Protein AF-K1TDY9-F1 (afdb_monomer_lite)

Secondary structure (DSSP, 8-state):
-PPP--------B------------S-HHHHHHHHHHHHHHHHHHHHHHHHHH-HHHHHHHHHHHHHH--SHHHHHHHHHHHHHHH-TTSHHHHHHHHHHHHS-HHHHHHHHHIIIIIIIIIHHHHHTTTTT---BSEEEEETT-TTHHHHHHHHHHTT--EEEEEE-S---HHHHHHHHH-TT-EEEEEEEGGG--HHHHHHHTT-TTEEEEEE-SSSS--HHHHHHHHHHHHH---------S---PPPPP-

Sequence (254 aa):
MPQGQRCIAARIHCNGRAALRLRKKDTMKPDLENSRSFAMTLAHRAVRDVRRDGFRQLRNYVDMCALLAQRPDLKRFFDHAQTVLQRTDSLYYKLINNLVAQVNEDAICTAGINLGFDAIISCASNNRKQNGETRSWLNVGFCSAPELDDAIIQAEAGSSYAWVLYADEDLTPKTVAMLQSHTHSVFFVLFDAQKFNEATMERIAGCSNVITLLCLHESEITTEACRAANAMRSKTDVLWLFWWKWGGQMPPRP

Radius of gyration: 19.31 Å; chains: 1; bounding box: 50×38×62 Å

Structure (mmCIF, N/CA/C/O backbone):
data_AF-K1TDY9-F1
#
_entry.id   AF-K1TDY9-F1
#
loop_
_atom_site.group_PDB
_atom_site.id
_atom_site.type_symbol
_atom_site.label_atom_id
_atom_site.label_alt_id
_atom_site.label_comp_id
_atom_site.label_asym_id
_atom_site.label_entity_id
_atom_site.label_seq_id
_atom_site.pdbx_PDB_ins_code
_atom_site.Cartn_x
_atom_site.Cartn_y
_atom_site.Cartn_z
_atom_site.occupancy
_atom_site.B_iso_or_equiv
_atom_site.auth_seq_id
_atom_site.auth_comp_id
_atom_site.auth_asym_id
_atom_site.auth_atom_id
_atom_site.pdbx_PDB_model_num
ATOM 1 N N . MET A 1 1 ? 28.606 -23.650 -0.568 1.00 31.28 1 MET A N 1
ATOM 2 C CA . MET A 1 1 ? 28.028 -22.639 -1.475 1.00 31.28 1 MET A CA 1
ATOM 3 C C . MET A 1 1 ? 26.844 -23.255 -2.198 1.00 31.28 1 MET A C 1
ATOM 5 O O . MET A 1 1 ? 27.078 -24.149 -3.004 1.00 31.28 1 MET A O 1
ATOM 9 N N . PRO A 1 2 ? 25.597 -22.870 -1.892 1.00 29.55 2 PRO A N 1
ATOM 10 C CA . PRO A 1 2 ? 24.451 -23.258 -2.699 1.00 29.55 2 PRO A CA 1
ATOM 11 C C . PRO A 1 2 ? 24.183 -22.210 -3.785 1.00 29.55 2 PRO A C 1
ATOM 13 O O . PRO A 1 2 ? 24.353 -21.012 -3.580 1.00 29.55 2 PRO A O 1
ATOM 16 N N . GLN A 1 3 ? 23.813 -22.720 -4.952 1.00 27.16 3 GLN A N 1
ATOM 17 C CA . GLN A 1 3 ? 23.584 -22.022 -6.210 1.00 27.16 3 GLN A CA 1
ATOM 18 C C . GLN A 1 3 ? 22.380 -21.067 -6.153 1.00 27.16 3 GLN A C 1
ATOM 20 O O . GLN A 1 3 ? 21.420 -21.306 -5.425 1.00 27.16 3 GLN A O 1
ATOM 25 N N . GLY A 1 4 ? 22.461 -20.006 -6.963 1.00 32.22 4 GLY A N 1
ATOM 26 C CA . GLY A 1 4 ? 21.557 -18.857 -6.999 1.00 32.22 4 GLY A CA 1
ATOM 27 C C . GLY A 1 4 ? 20.065 -19.191 -6.977 1.00 32.22 4 GLY A C 1
ATOM 28 O O . GLY A 1 4 ? 19.535 -19.862 -7.866 1.00 32.22 4 GLY A O 1
ATOM 29 N N . GLN A 1 5 ? 19.386 -18.652 -5.965 1.00 33.47 5 GLN A N 1
ATOM 30 C CA . GLN A 1 5 ? 17.934 -18.592 -5.889 1.00 33.47 5 GLN A CA 1
ATOM 31 C C . GLN A 1 5 ? 17.431 -17.592 -6.932 1.00 33.47 5 GLN A C 1
ATOM 33 O O . GLN A 1 5 ? 17.514 -16.381 -6.765 1.00 33.47 5 GLN A O 1
ATOM 38 N N . ARG A 1 6 ? 16.920 -18.116 -8.047 1.00 31.42 6 ARG A N 1
ATOM 39 C CA . ARG A 1 6 ? 16.180 -17.321 -9.029 1.00 31.42 6 ARG A CA 1
ATOM 40 C C . ARG A 1 6 ? 14.856 -16.863 -8.418 1.00 31.42 6 ARG A C 1
ATOM 42 O O . ARG A 1 6 ? 14.137 -17.680 -7.845 1.00 31.42 6 ARG A O 1
ATOM 49 N N . CYS A 1 7 ? 14.506 -15.592 -8.607 1.00 30.95 7 CYS A N 1
ATOM 50 C CA . CYS A 1 7 ? 13.170 -15.068 -8.327 1.00 30.95 7 CYS A CA 1
ATOM 51 C C . CYS A 1 7 ? 12.123 -15.864 -9.127 1.00 30.95 7 CYS A C 1
ATOM 53 O O . CYS A 1 7 ? 12.056 -15.766 -10.353 1.00 30.95 7 CYS A O 1
ATOM 55 N N . ILE A 1 8 ? 11.311 -16.677 -8.449 1.00 30.92 8 ILE A N 1
ATOM 56 C CA . ILE A 1 8 ? 10.162 -17.346 -9.063 1.00 30.92 8 ILE A CA 1
ATOM 57 C C . ILE A 1 8 ? 8.952 -16.441 -8.843 1.00 30.92 8 ILE A C 1
ATOM 59 O O . ILE A 1 8 ? 8.410 -16.361 -7.743 1.00 30.92 8 ILE A O 1
ATOM 63 N N . ALA A 1 9 ? 8.526 -15.751 -9.899 1.00 29.53 9 ALA A N 1
ATOM 64 C CA . ALA A 1 9 ? 7.310 -14.951 -9.877 1.00 29.53 9 ALA A CA 1
ATOM 65 C C . ALA A 1 9 ? 6.084 -15.866 -9.701 1.00 29.53 9 ALA A C 1
ATOM 67 O O . ALA A 1 9 ? 5.654 -16.538 -10.643 1.00 29.53 9 ALA A O 1
ATOM 68 N N . ALA A 1 10 ? 5.492 -15.883 -8.507 1.00 29.42 10 ALA A N 1
ATOM 69 C CA . ALA A 1 10 ? 4.143 -16.404 -8.329 1.00 29.42 10 ALA A CA 1
ATOM 70 C C . ALA A 1 10 ? 3.161 -15.452 -9.035 1.00 29.42 10 ALA A C 1
ATOM 72 O O . ALA A 1 10 ? 3.112 -14.262 -8.728 1.00 29.42 10 ALA A O 1
ATOM 73 N N . ARG A 1 11 ? 2.407 -15.953 -10.024 1.00 35.25 11 ARG A N 1
ATOM 74 C CA . ARG A 1 11 ? 1.492 -15.130 -10.829 1.00 35.25 11 ARG A CA 1
ATOM 75 C C . ARG A 1 11 ? 0.111 -15.065 -10.187 1.00 35.25 11 ARG A C 1
ATOM 77 O O . ARG A 1 11 ? -0.594 -16.070 -10.145 1.00 35.25 11 ARG A O 1
ATOM 84 N N . ILE A 1 12 ? -0.312 -13.874 -9.771 1.00 44.00 12 ILE A N 1
ATOM 85 C CA . ILE A 1 12 ? -1.721 -13.594 -9.484 1.00 44.00 12 ILE A CA 1
ATOM 86 C C . ILE A 1 12 ? -2.280 -12.837 -10.686 1.00 44.00 12 ILE A C 1
ATOM 88 O O . ILE A 1 12 ? -1.854 -11.734 -11.017 1.00 44.00 12 ILE A O 1
ATOM 92 N N . HIS A 1 13 ? -3.227 -13.456 -11.383 1.00 38.16 13 HIS A N 1
ATOM 93 C CA . HIS A 1 13 ? -3.793 -12.915 -12.613 1.00 38.16 13 HIS A CA 1
ATOM 94 C C . HIS A 1 13 ? -4.952 -11.951 -12.323 1.00 38.16 13 HIS A C 1
ATOM 96 O O . HIS A 1 13 ? -5.855 -12.262 -11.545 1.00 38.16 13 HIS A O 1
ATOM 102 N N . CYS A 1 14 ? -4.980 -10.794 -12.992 1.00 37.53 14 CYS A N 1
ATOM 103 C CA . CYS A 1 14 ? -6.193 -9.979 -13.060 1.00 37.53 14 CYS A CA 1
ATOM 104 C C . CYS A 1 14 ? -7.198 -10.661 -13.998 1.00 37.53 14 CYS A C 1
ATOM 106 O O . CYS A 1 14 ? -7.039 -10.614 -15.218 1.00 37.53 14 CYS A O 1
ATOM 108 N N . ASN A 1 15 ? -8.248 -11.275 -13.451 1.00 35.97 15 ASN A N 1
ATOM 109 C CA . ASN A 1 15 ? -9.319 -11.869 -14.252 1.00 35.97 15 ASN A CA 1
ATOM 110 C C . ASN A 1 15 ? -10.155 -10.779 -14.945 1.00 35.97 15 ASN A C 1
ATOM 112 O O . ASN A 1 15 ? -11.098 -10.245 -14.368 1.00 35.97 15 ASN A O 1
ATOM 116 N N . GLY A 1 16 ? -9.835 -10.467 -16.201 1.00 36.66 16 GLY A N 1
ATOM 117 C CA . GLY A 1 16 ? -10.684 -9.668 -17.083 1.00 36.66 16 GLY A CA 1
ATOM 118 C C . GLY A 1 16 ? -11.374 -10.558 -18.113 1.00 36.66 16 GLY A C 1
ATOM 119 O O . GLY A 1 16 ? -10.740 -10.969 -19.079 1.00 36.66 16 GLY A O 1
ATOM 120 N N . ARG A 1 17 ? -12.674 -10.844 -17.951 1.00 34.91 17 ARG A N 1
ATOM 121 C CA . ARG A 1 17 ? -13.462 -11.459 -19.036 1.00 34.91 17 ARG A CA 1
ATOM 122 C C . ARG A 1 17 ? -13.631 -10.460 -20.181 1.00 34.91 17 ARG A C 1
ATOM 124 O O . ARG A 1 17 ? -13.968 -9.297 -19.961 1.00 34.91 17 ARG A O 1
ATOM 131 N N . ALA A 1 18 ? -13.400 -10.934 -21.401 1.00 41.72 18 ALA A N 1
ATOM 132 C CA . ALA A 1 18 ? -13.554 -10.165 -22.625 1.00 41.72 18 ALA A CA 1
ATOM 133 C C . ALA A 1 18 ? -15.034 -9.892 -22.938 1.00 41.72 18 ALA A C 1
ATOM 135 O O . ALA A 1 18 ? -15.825 -10.830 -23.003 1.00 41.72 18 ALA A O 1
ATOM 136 N N . ALA A 1 19 ? -15.381 -8.629 -23.207 1.00 29.88 19 ALA A N 1
ATOM 137 C CA . ALA A 1 19 ? -16.469 -8.273 -24.118 1.00 29.88 19 ALA A CA 1
ATOM 138 C C . ALA A 1 19 ? -16.342 -6.827 -24.643 1.00 29.88 19 ALA A C 1
ATOM 140 O O . ALA A 1 19 ? -16.326 -5.867 -23.880 1.00 29.88 19 ALA A O 1
ATOM 141 N N . LEU A 1 20 ? -16.286 -6.778 -25.977 1.00 29.55 20 LEU A N 1
ATOM 142 C CA . LEU A 1 20 ? -16.604 -5.760 -26.986 1.00 29.55 20 LEU A CA 1
ATOM 143 C C . LEU A 1 20 ? -15.993 -4.339 -27.015 1.00 29.55 20 LEU A C 1
ATOM 145 O O . LEU A 1 20 ? -15.848 -3.616 -26.040 1.00 29.55 20 LEU A O 1
ATOM 149 N N . ARG A 1 21 ? -15.678 -3.986 -28.270 1.00 42.62 21 ARG A N 1
ATOM 150 C CA . ARG A 1 21 ? -14.970 -2.833 -28.834 1.00 42.62 21 ARG A CA 1
ATOM 151 C C . ARG A 1 21 ? -15.655 -1.487 -28.571 1.00 42.62 21 ARG A C 1
ATOM 153 O O . ARG A 1 21 ? -16.855 -1.383 -28.778 1.00 42.62 21 ARG A O 1
ATOM 160 N N . LEU A 1 22 ? -14.848 -0.436 -28.386 1.00 33.66 22 LEU A N 1
ATOM 161 C CA . LEU A 1 22 ? -14.862 0.766 -29.237 1.00 33.66 22 LEU A CA 1
ATOM 162 C C . LEU A 1 22 ? -13.557 1.571 -29.081 1.00 33.66 22 LEU A C 1
ATOM 164 O O . LEU A 1 22 ? -12.950 1.629 -28.017 1.00 33.66 22 LEU A O 1
ATOM 168 N N . ARG A 1 23 ? -13.103 2.118 -30.214 1.00 40.38 23 ARG A N 1
ATOM 169 C CA . ARG A 1 23 ? -11.834 2.825 -30.448 1.00 40.38 23 ARG A CA 1
ATOM 170 C C . ARG A 1 23 ? -11.782 4.195 -29.752 1.00 40.38 23 ARG A C 1
ATOM 172 O O . ARG A 1 23 ? -12.676 5.003 -29.971 1.00 40.38 23 ARG A O 1
ATOM 179 N N . LYS A 1 24 ? -10.623 4.543 -29.184 1.00 37.44 24 LYS A N 1
ATOM 180 C CA . LYS A 1 24 ? -9.828 5.698 -29.649 1.00 37.44 24 LYS A CA 1
ATOM 181 C C . LYS A 1 24 ? -8.354 5.461 -29.312 1.00 37.44 24 LYS A C 1
ATOM 183 O O . LYS A 1 24 ? -7.991 5.212 -28.168 1.00 37.44 24 LYS A O 1
ATOM 188 N N . LYS A 1 25 ? -7.553 5.409 -30.371 1.00 43.41 25 LYS A N 1
ATOM 189 C CA . LYS A 1 25 ? -6.121 5.117 -30.388 1.00 43.41 25 LYS A CA 1
ATOM 190 C C . LYS A 1 25 ? -5.389 6.462 -30.237 1.00 43.41 25 LYS A C 1
ATOM 192 O O . LYS A 1 25 ? -5.796 7.428 -30.873 1.00 43.41 25 LYS A O 1
ATOM 197 N N . ASP A 1 26 ? -4.368 6.486 -29.383 1.00 36.22 26 ASP A N 1
ATOM 198 C CA . ASP A 1 26 ? -3.260 7.460 -29.352 1.00 36.22 26 ASP A CA 1
ATOM 199 C C . ASP A 1 26 ? -3.371 8.796 -28.566 1.00 36.22 26 ASP A C 1
ATOM 201 O O . ASP A 1 26 ? -2.470 9.618 -28.675 1.00 36.22 26 ASP A O 1
ATOM 205 N N . THR A 1 27 ? -4.339 8.993 -27.652 1.00 34.25 27 THR A N 1
ATOM 206 C CA . THR A 1 27 ? -4.378 10.188 -26.750 1.00 34.25 27 THR A CA 1
ATOM 207 C C . THR A 1 27 ? -4.364 9.899 -25.236 1.00 34.25 27 THR A C 1
ATOM 209 O O . THR A 1 27 ? -4.538 10.800 -24.428 1.00 34.25 27 THR A O 1
ATOM 212 N N . MET A 1 28 ? -4.157 8.650 -24.812 1.00 42.16 28 MET A N 1
ATOM 213 C CA . MET A 1 28 ? -4.588 8.181 -23.479 1.00 42.16 28 MET A CA 1
ATOM 214 C C . MET A 1 28 ? -3.541 8.273 -22.344 1.00 42.16 28 MET A C 1
ATOM 216 O O . MET A 1 28 ? -3.895 8.075 -21.186 1.00 42.16 28 MET A O 1
ATOM 220 N N . LYS A 1 29 ? -2.258 8.547 -22.639 1.00 44.47 29 LYS A N 1
ATOM 221 C CA . LYS A 1 29 ? -1.220 8.757 -21.601 1.00 44.47 29 LYS A CA 1
ATOM 222 C C . LYS A 1 29 ? -1.504 9.977 -20.703 1.00 44.47 29 LYS A C 1
ATOM 224 O O . LYS A 1 29 ? -1.545 9.779 -19.491 1.00 44.47 29 LYS A O 1
ATOM 229 N N . PRO A 1 30 ? -1.780 11.181 -21.251 1.00 50.50 30 PRO A N 1
ATOM 230 C CA . PRO A 1 30 ? -2.103 12.339 -20.418 1.00 50.50 30 PRO A CA 1
ATOM 231 C C . PRO A 1 30 ? -3.380 12.134 -19.588 1.00 50.50 30 PRO A C 1
ATOM 233 O O . PRO A 1 30 ? -3.415 12.536 -18.434 1.00 50.50 30 PRO A O 1
ATOM 236 N N . ASP A 1 31 ? -4.397 11.430 -20.103 1.00 69.12 31 ASP A N 1
ATOM 237 C CA . ASP A 1 31 ? -5.615 11.123 -19.330 1.00 69.12 31 ASP A CA 1
ATOM 238 C C . ASP A 1 31 ? -5.343 10.238 -18.105 1.00 69.12 31 ASP A C 1
ATOM 240 O O . ASP A 1 31 ? -5.963 10.430 -17.058 1.00 69.12 31 ASP A O 1
ATOM 244 N N . LEU A 1 32 ? -4.423 9.273 -18.212 1.00 71.56 32 LEU A N 1
ATOM 245 C CA . LEU A 1 32 ? -4.115 8.355 -17.116 1.00 71.56 32 LEU A CA 1
ATOM 246 C C . LEU A 1 32 ? -3.269 9.034 -16.030 1.00 71.56 32 LEU A C 1
ATOM 248 O O . LEU A 1 32 ? -3.560 8.866 -14.849 1.00 71.56 32 LEU A O 1
ATOM 252 N N . GLU A 1 33 ? -2.281 9.844 -16.415 1.00 76.75 33 GLU A N 1
ATOM 253 C CA . GLU A 1 33 ? -1.477 10.644 -15.478 1.00 76.75 33 GLU A CA 1
ATOM 254 C C . GLU A 1 33 ? -2.316 11.726 -14.780 1.00 76.75 33 GLU A C 1
ATOM 256 O O . GLU A 1 33 ? -2.214 11.909 -13.562 1.00 76.75 33 GLU A O 1
ATOM 261 N N . ASN A 1 34 ? -3.224 12.377 -15.515 1.00 84.00 34 ASN A N 1
ATOM 262 C CA . ASN A 1 34 ? -4.194 13.312 -14.943 1.00 84.00 34 ASN A CA 1
ATOM 263 C C . ASN A 1 34 ? -5.147 12.599 -13.973 1.00 84.00 34 ASN A C 1
ATOM 265 O O . ASN A 1 34 ? -5.391 13.088 -12.869 1.00 84.00 34 ASN A O 1
ATOM 269 N N . SER A 1 35 ? -5.640 11.413 -14.345 1.00 86.38 35 SER A N 1
ATOM 270 C CA . SER A 1 35 ? -6.499 10.593 -13.481 1.00 86.38 35 SER A CA 1
ATOM 271 C C . SER A 1 35 ? -5.770 10.137 -12.216 1.00 86.38 35 SER A C 1
ATOM 273 O O . SER A 1 35 ? -6.361 10.152 -11.138 1.00 86.38 35 SER A O 1
ATOM 275 N N . ARG A 1 36 ? -4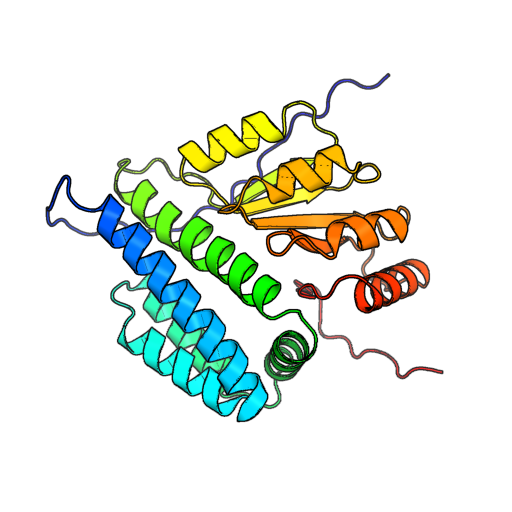.483 9.781 -12.319 1.00 90.06 36 ARG A N 1
ATOM 276 C CA . ARG A 1 36 ? -3.644 9.419 -11.170 1.00 90.06 36 ARG A CA 1
ATOM 277 C C . ARG A 1 36 ? -3.453 10.604 -10.231 1.00 90.06 36 ARG A C 1
ATOM 279 O O . ARG A 1 36 ? -3.627 10.464 -9.026 1.00 90.06 36 ARG A O 1
ATOM 286 N N . SER A 1 37 ? -3.142 11.776 -10.781 1.00 91.38 37 SER A N 1
ATOM 287 C CA . SER A 1 37 ? -2.951 13.011 -10.009 1.00 91.38 37 SER A CA 1
ATOM 288 C C . SER A 1 37 ? -4.237 13.436 -9.293 1.00 91.38 37 SER A C 1
ATOM 290 O O . SER A 1 37 ? -4.213 13.811 -8.116 1.00 91.38 37 SER A O 1
ATOM 292 N N . PHE A 1 38 ? -5.382 13.303 -9.970 1.00 90.69 38 PHE A N 1
ATOM 293 C CA . PHE A 1 38 ? -6.694 13.498 -9.361 1.00 90.69 38 PHE A CA 1
ATOM 294 C C . PHE A 1 38 ? -6.952 12.486 -8.238 1.00 90.69 38 PHE A C 1
ATOM 296 O O . PHE A 1 38 ? -7.342 12.884 -7.141 1.00 90.69 38 PHE A O 1
ATOM 303 N N . ALA A 1 39 ? -6.683 11.198 -8.474 1.00 91.38 39 ALA A N 1
ATOM 304 C CA . ALA A 1 39 ? -6.847 10.152 -7.468 1.00 91.38 39 ALA A CA 1
ATOM 305 C C . ALA A 1 39 ? -5.964 10.397 -6.234 1.00 91.38 39 ALA A C 1
ATOM 307 O O . ALA A 1 39 ? -6.448 10.259 -5.115 1.00 91.38 39 ALA A O 1
ATOM 308 N N . MET A 1 40 ? -4.714 10.833 -6.422 1.00 95.06 40 MET A N 1
ATOM 309 C CA . MET A 1 40 ? -3.809 11.202 -5.329 1.00 95.06 40 MET A CA 1
ATOM 310 C C . MET A 1 40 ? -4.361 12.376 -4.513 1.00 95.06 40 MET A C 1
ATOM 312 O O . MET A 1 40 ? -4.455 12.302 -3.290 1.00 95.06 40 MET A O 1
ATOM 316 N N . THR A 1 41 ? -4.815 13.436 -5.186 1.00 94.69 41 THR A N 1
ATOM 317 C CA . THR A 1 41 ? -5.433 14.597 -4.522 1.00 94.69 41 THR A CA 1
ATOM 318 C C . THR A 1 41 ? -6.671 14.188 -3.720 1.00 94.69 41 THR A C 1
ATOM 320 O O . THR A 1 41 ? -6.860 14.620 -2.579 1.00 94.69 41 THR A O 1
ATOM 323 N N . LEU A 1 42 ? -7.508 13.326 -4.302 1.00 94.06 42 LEU A N 1
ATOM 324 C CA . LEU A 1 42 ? -8.701 12.800 -3.650 1.00 94.06 42 LEU A CA 1
ATOM 325 C C . LEU A 1 42 ? -8.347 11.916 -2.447 1.00 94.06 42 LEU A C 1
ATOM 327 O O . LEU A 1 42 ? -9.016 12.020 -1.422 1.00 94.06 42 LEU A O 1
ATOM 331 N N . ALA A 1 43 ? -7.294 11.099 -2.538 1.00 94.31 43 ALA A N 1
ATOM 332 C CA . ALA A 1 43 ? -6.826 10.244 -1.449 1.00 94.31 43 ALA A CA 1
ATOM 333 C C . ALA A 1 43 ? -6.388 11.067 -0.230 1.00 94.31 43 ALA A C 1
ATOM 335 O O . ALA A 1 43 ? -6.888 10.824 0.869 1.00 94.31 43 ALA A O 1
ATOM 336 N N . HIS A 1 44 ? -5.559 12.099 -0.427 1.00 96.00 44 HIS A N 1
ATOM 337 C CA . HIS A 1 44 ? -5.159 13.009 0.655 1.00 96.00 44 HIS A CA 1
ATOM 338 C C . HIS A 1 44 ? -6.368 13.663 1.319 1.00 96.00 44 HIS A C 1
ATOM 340 O O . HIS A 1 44 ? -6.499 13.671 2.546 1.00 96.00 44 HIS A O 1
ATOM 346 N N . ARG A 1 45 ? -7.297 14.176 0.506 1.00 95.81 45 ARG A N 1
ATOM 347 C CA . ARG A 1 45 ? -8.521 14.787 1.022 1.00 95.81 45 ARG A CA 1
ATOM 348 C C . ARG A 1 45 ? -9.352 13.785 1.826 1.00 95.81 45 ARG A C 1
ATOM 350 O O . ARG A 1 45 ? -9.790 14.114 2.926 1.00 95.81 45 ARG A O 1
ATOM 357 N N . ALA A 1 46 ? -9.518 12.569 1.313 1.00 94.31 46 ALA A N 1
ATOM 358 C CA . ALA A 1 46 ? -10.275 11.519 1.976 1.00 94.31 46 ALA A CA 1
ATOM 359 C C . ALA A 1 46 ? -9.663 11.132 3.324 1.00 94.31 46 ALA A C 1
ATOM 361 O O . ALA A 1 46 ? -10.385 11.071 4.317 1.00 94.31 46 ALA A O 1
ATOM 362 N N . VAL A 1 47 ? -8.342 10.940 3.398 1.00 94.06 47 VAL A N 1
ATOM 363 C CA . VAL A 1 47 ? -7.654 10.624 4.660 1.00 94.06 47 VAL A CA 1
ATOM 364 C C . VAL A 1 47 ? -7.856 11.743 5.687 1.00 94.06 47 VAL A C 1
ATOM 366 O O . VAL A 1 47 ? -8.217 11.461 6.832 1.00 94.06 47 VAL A O 1
ATOM 369 N N . ARG A 1 48 ? -7.708 13.012 5.286 1.00 94.81 48 ARG A N 1
ATOM 370 C CA . ARG A 1 48 ? -7.909 14.170 6.178 1.00 94.81 48 ARG A CA 1
ATOM 371 C C . ARG A 1 48 ? -9.344 14.295 6.676 1.00 94.81 48 ARG A C 1
ATOM 373 O O . ARG A 1 48 ? -9.558 14.494 7.870 1.00 94.81 48 ARG A O 1
ATOM 380 N N . ASP A 1 49 ? -10.323 14.148 5.790 1.00 95.12 49 ASP A N 1
ATOM 381 C CA . ASP A 1 49 ? -11.738 14.225 6.158 1.00 95.12 49 ASP A CA 1
ATOM 382 C C . ASP A 1 49 ? -12.138 13.063 7.082 1.00 95.12 49 ASP A C 1
ATOM 384 O O . ASP A 1 49 ? -12.873 13.274 8.044 1.00 95.12 49 ASP A O 1
ATOM 388 N N . VAL A 1 50 ? -11.610 11.852 6.863 1.00 93.00 50 VAL A N 1
ATOM 389 C CA . VAL A 1 50 ? -11.846 10.707 7.763 1.00 93.00 50 VAL A CA 1
ATOM 390 C C . VAL A 1 50 ? -11.212 10.930 9.135 1.00 93.00 50 VAL A C 1
ATOM 392 O O . VAL A 1 50 ? -11.826 10.582 10.142 1.00 93.00 50 VAL A O 1
ATOM 395 N N . ARG A 1 51 ? -10.023 11.538 9.210 1.00 92.62 51 ARG A N 1
ATOM 396 C CA . ARG A 1 51 ? -9.401 11.909 10.494 1.00 92.62 51 ARG A CA 1
ATOM 397 C C . ARG A 1 51 ? -10.196 12.969 11.249 1.00 92.62 51 ARG A C 1
ATOM 399 O O . ARG A 1 51 ? -10.290 12.886 12.469 1.00 92.62 51 ARG A O 1
ATOM 406 N N . ARG A 1 52 ? -10.745 13.958 10.537 1.00 92.75 52 ARG A N 1
ATOM 407 C CA . ARG A 1 52 ? -11.475 15.084 11.138 1.00 92.75 52 ARG A CA 1
ATOM 408 C C . ARG A 1 52 ? -12.898 14.710 11.550 1.00 92.75 52 ARG A C 1
ATOM 410 O O . ARG A 1 52 ? -13.296 14.975 12.678 1.00 92.75 52 ARG A O 1
ATOM 417 N N . ASP A 1 53 ? -13.650 14.094 10.642 1.00 90.75 53 ASP A N 1
ATOM 418 C CA . ASP A 1 53 ? -15.100 13.895 10.783 1.00 90.75 53 ASP A CA 1
ATOM 419 C C . ASP A 1 53 ? -15.480 12.409 10.944 1.00 90.75 53 ASP A C 1
ATOM 421 O O . ASP A 1 53 ? -16.660 12.041 10.983 1.00 90.75 53 ASP A O 1
ATOM 425 N N . GLY A 1 54 ? -14.478 11.534 11.032 1.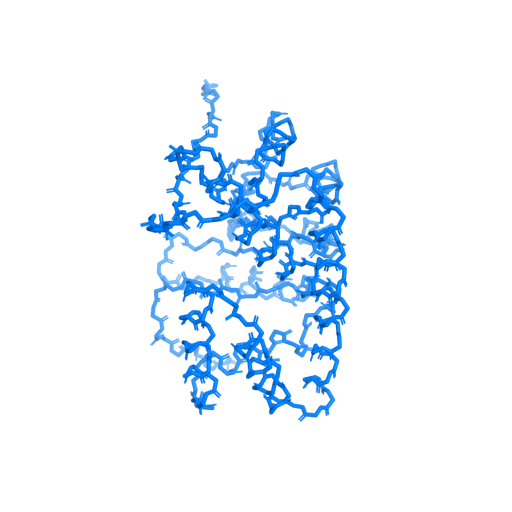00 86.50 54 GLY A N 1
ATOM 426 C CA . GLY A 1 54 ? -14.638 10.116 11.304 1.00 86.50 54 GLY A CA 1
ATOM 427 C C . GLY A 1 54 ? -15.056 9.275 10.099 1.00 86.50 54 GLY A C 1
ATOM 428 O O . GLY A 1 54 ? -15.176 9.709 8.951 1.00 86.50 54 GLY A O 1
ATOM 429 N N . PHE A 1 55 ? -15.330 8.006 10.389 1.00 86.00 55 PHE A N 1
ATOM 430 C CA . PHE A 1 55 ? -15.549 6.954 9.393 1.00 86.00 55 PHE A CA 1
ATOM 431 C C . PHE A 1 55 ? -16.771 7.156 8.486 1.00 86.00 55 PHE A C 1
ATOM 433 O O . PHE A 1 55 ? -16.902 6.497 7.454 1.00 86.00 55 PHE A O 1
ATOM 440 N N . ARG A 1 56 ? -17.679 8.075 8.841 1.00 88.88 56 ARG A N 1
ATOM 441 C CA . ARG A 1 56 ? -18.770 8.482 7.950 1.00 88.88 56 ARG A CA 1
ATOM 442 C C . ARG A 1 56 ? -18.223 9.035 6.636 1.00 88.88 56 ARG A C 1
ATOM 444 O O . ARG A 1 56 ? -18.770 8.702 5.589 1.00 88.88 56 ARG A O 1
ATOM 451 N N . GLN A 1 57 ? -17.137 9.809 6.678 1.00 92.62 57 GLN A N 1
ATOM 452 C CA . GLN A 1 57 ? -16.538 10.344 5.458 1.00 92.62 57 GLN A CA 1
ATOM 453 C C . GLN A 1 57 ? -15.991 9.240 4.566 1.00 92.62 57 GLN A C 1
ATOM 455 O O . GLN A 1 57 ? -16.167 9.307 3.356 1.00 92.62 57 GLN A O 1
ATOM 460 N N . LEU A 1 58 ? -15.425 8.174 5.139 1.00 90.62 58 LEU A N 1
ATOM 461 C CA . LEU A 1 58 ? -14.931 7.053 4.344 1.00 90.62 58 LEU A CA 1
ATOM 462 C C . LEU A 1 58 ? -16.057 6.426 3.516 1.00 90.62 58 LEU A C 1
ATOM 464 O O . LEU A 1 58 ? -15.857 6.137 2.340 1.00 90.62 58 LEU A O 1
ATOM 468 N N . ARG A 1 59 ? -17.252 6.272 4.102 1.00 91.31 59 ARG A N 1
ATOM 469 C CA . ARG A 1 59 ? -18.431 5.801 3.361 1.00 91.31 59 ARG A CA 1
ATOM 470 C C . ARG A 1 59 ? -18.815 6.767 2.247 1.00 91.31 59 ARG A C 1
ATOM 472 O O . ARG A 1 59 ? -18.964 6.319 1.121 1.00 91.31 59 ARG A O 1
ATOM 479 N N . ASN A 1 60 ? -18.866 8.071 2.529 1.00 93.38 60 ASN A N 1
ATOM 480 C CA . ASN A 1 60 ? -19.174 9.087 1.515 1.00 93.38 60 ASN A CA 1
ATOM 481 C C . ASN A 1 60 ? -18.205 9.017 0.318 1.00 93.38 60 ASN A C 1
ATOM 483 O O . ASN A 1 60 ? -18.632 9.111 -0.831 1.00 93.38 60 ASN A O 1
ATOM 487 N N . TYR A 1 61 ? -16.906 8.828 0.575 1.00 93.31 61 TYR A N 1
ATOM 488 C CA . TYR A 1 61 ? -15.903 8.667 -0.480 1.00 93.31 61 TYR A CA 1
ATOM 489 C C . TYR A 1 61 ? -16.072 7.358 -1.249 1.00 93.31 61 TYR A C 1
ATOM 491 O O . TYR A 1 61 ? -15.977 7.357 -2.474 1.00 93.31 61 TYR A O 1
ATOM 499 N N . VAL A 1 62 ? -16.361 6.251 -0.564 1.00 91.94 62 VAL A N 1
ATOM 500 C CA . VAL A 1 62 ? -16.645 4.970 -1.225 1.00 91.94 62 VAL A CA 1
ATOM 501 C C . VAL A 1 62 ? -17.900 5.055 -2.096 1.00 91.94 62 VAL A C 1
ATOM 503 O O . VAL A 1 62 ? -17.863 4.594 -3.234 1.00 91.94 62 VAL A O 1
ATOM 506 N N . ASP A 1 63 ? -18.963 5.704 -1.622 1.00 92.12 63 ASP A N 1
ATOM 507 C CA . ASP A 1 63 ? -20.197 5.927 -2.382 1.00 92.12 63 ASP A CA 1
ATOM 508 C C . ASP A 1 63 ? -19.943 6.797 -3.620 1.00 92.12 63 ASP A C 1
ATOM 510 O O . ASP A 1 63 ? -20.384 6.468 -4.723 1.00 92.12 63 ASP A O 1
ATOM 514 N N . MET A 1 64 ? -19.165 7.873 -3.473 1.00 92.19 64 MET A N 1
ATOM 515 C CA . MET A 1 64 ? -18.739 8.709 -4.597 1.00 92.19 64 MET A CA 1
ATOM 516 C C . MET A 1 64 ? -17.945 7.897 -5.629 1.00 92.19 64 MET A C 1
ATOM 518 O O . MET A 1 64 ? -18.240 7.952 -6.824 1.00 92.19 64 MET A O 1
ATOM 522 N N . CYS A 1 65 ? -16.958 7.115 -5.189 1.00 89.06 65 CYS A N 1
ATOM 523 C CA . CYS A 1 65 ? -16.157 6.279 -6.080 1.00 89.06 65 CYS A CA 1
ATOM 524 C C . CYS A 1 65 ? -17.000 5.200 -6.777 1.00 89.06 65 CYS A C 1
ATOM 526 O O . CYS A 1 65 ? -16.769 4.922 -7.954 1.00 89.06 65 CYS A O 1
ATOM 528 N N . ALA A 1 66 ? -18.008 4.640 -6.099 1.00 88.88 66 ALA A N 1
ATOM 529 C CA . ALA A 1 66 ? -18.959 3.700 -6.688 1.00 88.88 66 ALA A CA 1
ATOM 530 C C . ALA A 1 66 ? -19.766 4.339 -7.831 1.00 88.88 66 ALA A C 1
ATOM 532 O O . ALA A 1 66 ? -19.949 3.714 -8.877 1.00 88.88 66 ALA A O 1
ATOM 533 N N . LEU A 1 67 ? -20.199 5.597 -7.668 1.00 88.06 67 LEU A N 1
ATOM 534 C CA . LEU A 1 67 ? -20.896 6.360 -8.714 1.00 88.06 67 LEU A CA 1
ATOM 535 C C . LEU A 1 67 ? -19.995 6.660 -9.920 1.00 88.06 67 LEU A C 1
ATOM 537 O O . LEU A 1 67 ? -20.464 6.660 -11.058 1.00 88.06 67 LEU A O 1
ATOM 541 N N . LEU A 1 68 ? -18.703 6.899 -9.683 1.00 85.06 68 LEU A N 1
ATOM 542 C CA . LEU A 1 68 ? -17.718 7.171 -10.735 1.00 85.06 68 LEU A CA 1
ATOM 543 C C . LEU A 1 68 ? -17.207 5.897 -11.433 1.00 85.06 68 LEU A C 1
ATOM 545 O O . LEU A 1 68 ? -16.639 5.975 -12.526 1.00 85.06 68 LEU A O 1
ATOM 549 N N . ALA A 1 69 ? -17.391 4.719 -10.834 1.00 83.69 69 ALA A N 1
ATOM 550 C CA . ALA A 1 69 ? -16.876 3.459 -11.353 1.00 83.69 69 ALA A CA 1
ATOM 551 C C . ALA A 1 69 ? -17.612 3.008 -12.629 1.00 83.69 69 ALA A C 1
ATOM 553 O O . ALA A 1 69 ? -18.686 2.413 -12.590 1.00 83.69 69 ALA A O 1
ATOM 554 N N . GLN A 1 70 ? -16.974 3.207 -13.784 1.00 80.06 70 GLN A N 1
ATOM 555 C CA . GLN A 1 70 ? -17.527 2.808 -15.088 1.00 80.06 70 GLN A CA 1
ATOM 556 C C . GLN A 1 70 ? -17.320 1.319 -15.426 1.00 80.06 70 GLN A C 1
ATOM 558 O O . GLN A 1 70 ? -17.980 0.770 -16.306 1.00 80.06 70 GLN A O 1
ATOM 563 N N . ARG A 1 71 ? -16.371 0.639 -14.765 1.00 77.44 71 ARG A N 1
ATOM 564 C CA . ARG A 1 71 ? -16.015 -0.759 -15.071 1.00 77.44 71 ARG A CA 1
ATOM 565 C C . ARG A 1 71 ? -16.765 -1.741 -14.162 1.00 77.44 71 ARG A C 1
ATOM 567 O O . ARG A 1 71 ? -16.734 -1.539 -12.951 1.00 77.44 71 ARG A O 1
ATOM 574 N N . PRO A 1 72 ? -17.307 -2.861 -14.687 1.00 78.75 72 PRO A N 1
ATOM 575 C CA . PRO A 1 72 ? -18.009 -3.862 -13.874 1.00 78.75 72 PRO A CA 1
ATOM 576 C C . PRO A 1 72 ? -17.182 -4.416 -12.708 1.00 78.75 72 PRO A C 1
ATOM 578 O O . PRO A 1 72 ? -17.710 -4.589 -11.615 1.00 78.75 72 PRO A O 1
ATOM 581 N N . ASP A 1 73 ? -15.885 -4.656 -12.921 1.00 75.62 73 ASP A N 1
ATOM 582 C CA . ASP A 1 73 ? -14.990 -5.178 -11.879 1.00 75.62 73 ASP A CA 1
ATOM 583 C C . ASP A 1 73 ? -14.809 -4.170 -10.732 1.00 75.62 73 ASP A C 1
ATOM 585 O O . ASP A 1 73 ? -14.862 -4.541 -9.563 1.00 75.62 73 ASP A O 1
ATOM 589 N N . LEU A 1 74 ? -14.657 -2.881 -11.069 1.00 77.75 74 LEU A N 1
ATOM 590 C CA . LEU A 1 74 ? -14.548 -1.803 -10.082 1.00 77.75 74 LEU A CA 1
ATOM 591 C C . LEU A 1 74 ? -15.873 -1.586 -9.354 1.00 77.75 74 LEU A C 1
ATOM 593 O O . LEU A 1 74 ? -15.877 -1.395 -8.144 1.00 77.75 74 LEU A O 1
ATOM 597 N N . LYS A 1 75 ? -16.999 -1.677 -10.068 1.00 85.62 75 LYS A N 1
ATOM 598 C CA . LYS A 1 75 ? -18.328 -1.580 -9.462 1.00 85.62 75 LYS A CA 1
ATOM 599 C C . LYS A 1 75 ? -18.540 -2.677 -8.416 1.00 85.62 75 LYS A C 1
ATOM 601 O O . LYS A 1 75 ? -18.853 -2.364 -7.279 1.00 85.62 75 LYS A O 1
ATOM 606 N N . ARG A 1 76 ? -18.219 -3.935 -8.750 1.00 86.06 76 ARG A N 1
ATOM 607 C CA . ARG A 1 76 ? -18.264 -5.061 -7.796 1.00 86.06 76 ARG A CA 1
ATOM 608 C C . ARG A 1 76 ? -17.365 -4.851 -6.580 1.00 86.06 76 ARG A C 1
ATOM 610 O O . ARG A 1 76 ? -17.750 -5.217 -5.473 1.00 86.06 76 ARG A O 1
ATOM 617 N N . PHE A 1 77 ? -16.169 -4.296 -6.782 1.00 86.56 77 PHE A N 1
ATOM 618 C CA . PHE A 1 77 ? -15.280 -3.952 -5.675 1.00 86.56 77 PHE A CA 1
ATOM 619 C C . PHE A 1 77 ? -15.934 -2.929 -4.736 1.00 86.56 77 PHE A C 1
ATOM 621 O O . PHE A 1 77 ? -15.966 -3.157 -3.528 1.00 86.56 77 PHE A O 1
ATOM 628 N N . PHE A 1 78 ? -16.497 -1.843 -5.275 1.00 88.81 78 PHE A N 1
ATOM 629 C CA . PHE A 1 78 ? -17.147 -0.819 -4.458 1.00 88.81 78 PHE A CA 1
ATOM 630 C C . PHE A 1 78 ? -18.443 -1.308 -3.802 1.00 88.81 78 PHE A C 1
ATOM 632 O O . PHE A 1 78 ? -18.642 -1.009 -2.629 1.00 88.81 78 PHE A O 1
ATOM 639 N N . ASP A 1 79 ? -19.248 -2.136 -4.471 1.00 88.88 79 ASP A N 1
ATOM 640 C CA . ASP A 1 79 ? -20.429 -2.778 -3.870 1.00 88.88 79 ASP A CA 1
ATOM 641 C C . ASP A 1 79 ? -20.027 -3.605 -2.627 1.00 88.88 79 ASP A C 1
ATOM 643 O O . ASP A 1 79 ? -20.666 -3.563 -1.568 1.00 88.88 79 ASP A O 1
ATOM 647 N N . HIS A 1 80 ? -18.911 -4.339 -2.727 1.00 87.62 80 HIS A N 1
ATOM 648 C CA . HIS A 1 80 ? -18.369 -5.096 -1.602 1.00 87.62 80 HIS A CA 1
ATOM 649 C C . HIS A 1 80 ? -17.826 -4.177 -0.501 1.00 87.62 80 HIS A C 1
ATOM 651 O O . HIS A 1 80 ? -18.118 -4.392 0.676 1.00 87.62 80 HIS A O 1
ATOM 657 N N . ALA A 1 81 ? -17.085 -3.127 -0.867 1.00 88.38 81 ALA A N 1
ATOM 658 C CA . ALA A 1 81 ? -16.570 -2.146 0.083 1.00 88.38 81 ALA A CA 1
ATOM 659 C C . ALA A 1 81 ? -17.707 -1.468 0.866 1.00 88.38 81 ALA A C 1
ATOM 661 O O . ALA A 1 81 ? -17.645 -1.401 2.092 1.00 88.38 81 ALA A O 1
ATOM 662 N N . GLN A 1 82 ? -18.783 -1.048 0.195 1.00 89.88 82 GLN A N 1
ATOM 663 C CA . GLN A 1 82 ? -19.980 -0.495 0.836 1.00 89.88 82 GLN A CA 1
ATOM 664 C C . GLN A 1 82 ? -20.576 -1.478 1.848 1.00 89.88 82 GLN A C 1
ATOM 666 O O . GLN A 1 82 ? -20.830 -1.106 2.994 1.00 89.88 82 GLN A O 1
ATOM 671 N N . THR A 1 83 ? -20.722 -2.748 1.458 1.00 88.44 83 THR A N 1
ATOM 672 C CA . THR A 1 83 ? -21.249 -3.807 2.334 1.00 88.44 83 THR A CA 1
ATOM 673 C C . THR A 1 83 ? -20.387 -3.991 3.589 1.00 88.44 83 THR A C 1
ATOM 675 O O . THR A 1 83 ? -20.910 -4.082 4.700 1.00 88.44 83 THR A O 1
ATOM 678 N N . VAL A 1 84 ? -19.059 -4.006 3.443 1.00 85.56 84 VAL A N 1
ATOM 679 C CA . VAL A 1 84 ? -18.128 -4.136 4.577 1.00 85.56 84 VAL A CA 1
ATOM 680 C C . VAL A 1 84 ? -18.210 -2.918 5.503 1.00 85.56 84 VAL A C 1
ATOM 682 O O . VAL A 1 84 ? -18.246 -3.076 6.723 1.00 85.56 84 VAL A O 1
ATOM 685 N N . LEU A 1 85 ? -18.295 -1.705 4.950 1.00 85.75 85 LEU A N 1
ATOM 686 C CA . LEU A 1 85 ? -18.301 -0.461 5.730 1.00 85.75 85 LEU A CA 1
ATOM 687 C C . LEU A 1 85 ? -19.631 -0.181 6.452 1.00 85.75 85 LEU A C 1
ATOM 689 O O . LEU A 1 85 ? -19.660 0.643 7.377 1.00 85.75 85 LEU A O 1
ATOM 693 N N . GLN A 1 86 ? -20.723 -0.851 6.072 1.00 84.12 86 GLN A N 1
ATOM 694 C CA . GLN A 1 86 ? -21.990 -0.821 6.815 1.00 84.12 86 GLN A CA 1
ATOM 695 C C . GLN A 1 86 ? -21.876 -1.520 8.179 1.00 84.12 86 GLN A C 1
ATOM 697 O O . GLN A 1 86 ? -22.530 -1.108 9.135 1.00 84.12 86 GLN A O 1
ATOM 702 N N . ARG A 1 87 ? -21.010 -2.534 8.299 1.00 83.12 87 ARG A N 1
ATOM 703 C CA . ARG A 1 87 ? -20.783 -3.286 9.542 1.00 83.12 87 ARG A CA 1
ATOM 704 C C . ARG A 1 87 ? -19.763 -2.588 10.441 1.00 83.12 87 ARG A C 1
ATOM 706 O O . ARG A 1 87 ? -18.560 -2.850 10.372 1.00 83.12 87 ARG A O 1
ATOM 713 N N . THR A 1 88 ? -20.244 -1.690 11.299 1.00 78.81 88 THR A N 1
ATOM 714 C CA . THR A 1 88 ? -19.411 -0.946 12.269 1.00 78.81 88 THR A CA 1
ATOM 715 C C . THR A 1 88 ? -18.807 -1.818 13.367 1.00 78.81 88 THR A C 1
ATOM 717 O O . THR A 1 88 ? -17.835 -1.424 14.003 1.00 78.81 88 THR A O 1
ATOM 720 N N . ASP A 1 89 ? -19.375 -2.997 13.591 1.00 78.62 89 ASP A N 1
ATOM 721 C CA . ASP A 1 89 ? -18.898 -4.022 14.519 1.00 78.62 89 ASP A CA 1
ATOM 722 C C . ASP A 1 89 ? -17.812 -4.934 13.914 1.00 78.62 89 ASP A C 1
ATOM 724 O O . ASP A 1 89 ? -17.244 -5.774 14.613 1.00 78.62 89 ASP A O 1
ATOM 728 N N . SER A 1 90 ? -17.481 -4.765 12.629 1.00 76.56 90 SER A N 1
ATOM 729 C CA . SER A 1 90 ? -16.488 -5.595 11.951 1.00 76.56 90 SER A CA 1
ATOM 730 C C . SER A 1 90 ? -15.048 -5.283 12.374 1.00 76.56 90 SER A C 1
ATOM 732 O O . SER A 1 90 ? -14.676 -4.152 12.697 1.00 76.56 90 SER A O 1
ATOM 734 N N . LEU A 1 91 ? -14.182 -6.297 12.282 1.00 75.75 91 LEU A N 1
ATOM 735 C CA . LEU A 1 91 ? -12.735 -6.126 12.461 1.00 75.75 91 LEU A CA 1
ATOM 736 C C . LEU A 1 91 ? -12.143 -5.148 11.435 1.00 75.75 91 LEU A C 1
ATOM 738 O O . LEU A 1 91 ? -11.232 -4.394 11.771 1.00 75.75 91 LEU A O 1
ATOM 742 N N . TYR A 1 92 ? -12.704 -5.099 10.221 1.00 74.88 92 TYR A N 1
ATOM 743 C CA . TYR A 1 92 ? -12.315 -4.143 9.182 1.00 74.88 92 TYR A CA 1
ATOM 744 C C . TYR A 1 92 ? -12.541 -2.694 9.614 1.00 74.88 92 TYR A C 1
ATOM 746 O O . TYR A 1 92 ? -11.690 -1.849 9.355 1.00 74.88 92 TYR A O 1
ATOM 754 N N . TYR A 1 93 ? -13.631 -2.404 10.331 1.00 79.81 93 TYR A N 1
ATOM 755 C CA . TYR A 1 93 ? -13.894 -1.062 10.852 1.00 79.81 93 TYR A CA 1
ATOM 756 C C . TYR A 1 93 ? -12.783 -0.603 11.806 1.00 79.81 93 TYR A C 1
ATOM 758 O O . TYR A 1 93 ? -12.247 0.497 11.661 1.00 79.81 93 TYR A O 1
ATOM 766 N N . LYS A 1 94 ? -12.387 -1.454 12.762 1.00 80.25 94 LYS A N 1
ATOM 767 C CA . LYS A 1 94 ? -11.283 -1.148 13.691 1.00 80.25 94 LYS A CA 1
ATOM 768 C C . LYS A 1 94 ? -9.942 -1.038 12.966 1.00 80.25 94 LYS A C 1
ATOM 770 O O . LYS A 1 94 ? -9.182 -0.117 13.247 1.00 80.25 94 LYS A O 1
ATOM 775 N N . LEU A 1 95 ? -9.669 -1.941 12.024 1.00 82.38 95 LEU A N 1
ATOM 776 C CA . LEU A 1 95 ? -8.424 -1.956 11.257 1.00 82.38 95 LEU A CA 1
ATOM 777 C C . LEU A 1 95 ? -8.258 -0.684 10.422 1.00 82.38 95 LEU A C 1
ATOM 779 O O . LEU A 1 95 ? -7.213 -0.047 10.495 1.00 82.38 95 LEU A O 1
ATOM 783 N N . ILE A 1 96 ? -9.296 -0.273 9.691 1.00 82.44 96 ILE A N 1
ATOM 784 C CA . ILE A 1 96 ? -9.237 0.930 8.857 1.00 82.44 96 ILE A CA 1
ATOM 785 C C . ILE A 1 96 ? -9.149 2.195 9.726 1.00 82.44 96 ILE A C 1
ATOM 787 O O . ILE A 1 96 ? -8.404 3.107 9.381 1.00 82.44 96 ILE A O 1
ATOM 791 N N . ASN A 1 97 ? -9.838 2.254 10.873 1.00 82.38 97 ASN A N 1
ATOM 792 C CA . ASN A 1 97 ? -9.683 3.384 11.799 1.00 82.38 97 ASN A CA 1
ATOM 793 C C . ASN A 1 97 ? -8.261 3.485 12.352 1.00 82.38 97 ASN A C 1
ATOM 795 O O . ASN A 1 97 ? -7.686 4.568 12.343 1.00 82.38 97 ASN A O 1
ATOM 799 N N . ASN A 1 98 ? -7.681 2.368 12.799 1.00 83.56 98 ASN A N 1
ATOM 800 C CA . ASN A 1 98 ? -6.303 2.353 13.286 1.00 83.56 98 ASN A CA 1
ATOM 801 C C . ASN A 1 98 ? -5.325 2.758 12.183 1.00 83.56 98 ASN A C 1
ATOM 803 O O . ASN A 1 98 ? -4.436 3.561 12.439 1.00 83.56 98 ASN A O 1
ATOM 807 N N . LEU A 1 99 ? -5.532 2.252 10.965 1.00 83.75 99 LEU A N 1
ATOM 808 C CA . LEU A 1 99 ? -4.755 2.627 9.793 1.00 83.75 99 LEU A CA 1
ATOM 809 C C . LEU A 1 99 ? -4.803 4.145 9.568 1.00 83.75 99 LEU A C 1
ATOM 811 O O . LEU A 1 99 ? -3.783 4.823 9.599 1.00 83.75 99 LEU A O 1
ATOM 815 N N . VAL A 1 100 ? -5.995 4.710 9.401 1.00 86.44 100 VAL A N 1
ATOM 816 C CA . VAL A 1 100 ? -6.129 6.142 9.115 1.00 86.44 100 VAL A CA 1
ATOM 817 C C . VAL A 1 100 ? -5.609 7.003 10.269 1.00 86.44 100 VAL A C 1
ATOM 819 O O . VAL A 1 100 ? -5.031 8.057 10.014 1.00 86.44 100 VAL A O 1
ATOM 822 N N . ALA A 1 101 ? -5.770 6.575 11.522 1.00 84.81 101 ALA A N 1
ATOM 823 C CA . ALA A 1 101 ? -5.353 7.348 12.690 1.00 84.81 101 ALA A CA 1
ATOM 824 C C . ALA A 1 101 ? -3.843 7.297 12.975 1.00 84.81 101 ALA A C 1
ATOM 826 O O . ALA A 1 101 ? -3.302 8.289 13.453 1.00 84.81 101 ALA A O 1
ATOM 827 N N . GLN A 1 102 ? -3.182 6.161 12.734 1.00 82.88 102 GLN A N 1
ATOM 828 C CA . GLN A 1 102 ? -1.804 5.927 13.191 1.00 82.88 102 GLN A CA 1
ATOM 829 C C . GLN A 1 102 ? -0.765 6.046 12.076 1.00 82.88 102 GLN A C 1
ATOM 831 O O . GLN A 1 102 ? 0.383 6.335 12.374 1.00 82.88 102 GLN A O 1
ATOM 836 N N . VAL A 1 103 ? -1.145 5.838 10.814 1.00 83.50 103 VAL A N 1
ATOM 837 C CA . VAL A 1 103 ? -0.188 5.795 9.698 1.00 83.50 103 VAL A CA 1
ATOM 838 C C . VAL A 1 103 ? 0.026 7.183 9.100 1.00 83.50 103 VAL A C 1
ATOM 840 O O . VAL A 1 103 ? -0.932 7.932 8.946 1.00 83.50 103 VAL A O 1
ATOM 843 N N . ASN A 1 104 ? 1.245 7.544 8.699 1.00 86.56 104 ASN A N 1
ATOM 844 C CA . ASN A 1 104 ? 1.537 8.785 7.985 1.00 86.56 104 ASN A CA 1
ATOM 845 C C . ASN A 1 104 ? 0.631 8.959 6.748 1.00 86.56 104 ASN A C 1
ATOM 847 O O . ASN A 1 104 ? 0.439 8.030 5.966 1.00 86.56 104 ASN A O 1
ATOM 851 N N . GLU A 1 105 ? 0.077 10.160 6.559 1.00 90.44 105 GLU A N 1
ATOM 852 C CA . GLU A 1 105 ? -0.851 10.448 5.455 1.00 90.44 105 GLU A CA 1
ATOM 853 C C . GLU A 1 105 ? -0.255 10.138 4.075 1.00 90.44 105 GLU A C 1
ATOM 855 O O . GLU A 1 105 ? -0.914 9.492 3.257 1.00 90.44 105 GLU A O 1
ATOM 860 N N . ASP A 1 106 ? 0.988 10.558 3.837 1.00 90.56 106 ASP A N 1
ATOM 861 C CA . ASP A 1 106 ? 1.683 10.384 2.564 1.00 90.56 106 ASP A CA 1
ATOM 862 C C . ASP A 1 106 ? 1.957 8.905 2.292 1.00 90.56 106 ASP A C 1
ATOM 864 O O . ASP A 1 106 ? 1.859 8.471 1.145 1.00 90.56 106 ASP A O 1
ATOM 868 N N . ALA A 1 107 ? 2.233 8.109 3.330 1.00 88.88 107 ALA A N 1
ATOM 869 C CA . ALA A 1 107 ? 2.400 6.662 3.208 1.00 88.88 107 ALA A CA 1
ATOM 870 C C . ALA A 1 107 ? 1.087 5.962 2.825 1.00 88.88 107 ALA A C 1
ATOM 872 O O . ALA A 1 107 ? 1.075 5.158 1.892 1.00 88.88 107 ALA A O 1
ATOM 873 N N . ILE A 1 108 ? -0.039 6.304 3.474 1.00 89.81 108 ILE A N 1
ATOM 874 C CA . ILE A 1 108 ? -1.361 5.759 3.099 1.00 89.81 108 ILE A CA 1
ATOM 875 C C . ILE A 1 108 ? -1.678 6.104 1.640 1.00 89.81 108 ILE A C 1
ATOM 877 O O . ILE A 1 108 ? -2.086 5.231 0.872 1.00 89.81 108 ILE A O 1
ATOM 881 N N . CYS A 1 109 ? -1.510 7.374 1.263 1.00 93.38 109 CYS A N 1
ATOM 882 C CA . CYS A 1 109 ? -1.891 7.855 -0.062 1.00 93.38 109 CYS A CA 1
ATOM 883 C C . CYS A 1 109 ? -0.973 7.288 -1.148 1.00 93.38 109 CYS A C 1
ATOM 885 O O . CYS A 1 109 ? -1.469 6.763 -2.142 1.00 93.38 109 CYS A O 1
ATOM 887 N N . THR A 1 110 ? 0.345 7.306 -0.940 1.00 93.44 110 THR A N 1
ATOM 888 C CA . THR A 1 110 ? 1.322 6.773 -1.902 1.00 93.44 110 THR A CA 1
ATOM 889 C C . THR A 1 110 ? 1.126 5.279 -2.108 1.00 93.44 110 THR A C 1
ATOM 891 O O . THR A 1 110 ? 0.872 4.849 -3.232 1.00 93.44 110 THR A O 1
ATOM 894 N N . ALA A 1 111 ? 1.156 4.481 -1.037 1.00 92.00 111 ALA A N 1
ATOM 895 C CA . ALA A 1 111 ? 0.995 3.037 -1.159 1.00 92.00 111 ALA A CA 1
ATOM 896 C C . ALA A 1 111 ? -0.390 2.656 -1.714 1.00 92.00 111 ALA A C 1
ATOM 898 O O . ALA A 1 111 ? -0.502 1.752 -2.543 1.00 92.00 111 ALA A O 1
ATOM 899 N N . GLY A 1 112 ? -1.445 3.372 -1.308 1.00 91.88 112 GLY A N 1
ATOM 900 C CA . GLY A 1 112 ? -2.806 3.160 -1.797 1.00 91.88 112 GLY A CA 1
ATOM 901 C C . GLY A 1 112 ? -2.968 3.452 -3.291 1.00 91.88 112 GLY A C 1
ATOM 902 O O . GLY A 1 112 ? -3.599 2.665 -3.999 1.00 91.88 112 GLY A O 1
ATOM 903 N N . ILE A 1 113 ? -2.381 4.544 -3.790 1.00 94.00 113 ILE A N 1
ATOM 904 C CA . ILE A 1 113 ? -2.418 4.900 -5.216 1.00 94.00 113 ILE A CA 1
ATOM 905 C C . ILE A 1 113 ? -1.535 3.966 -6.043 1.00 94.00 113 ILE A C 1
ATOM 907 O O . ILE A 1 113 ? -1.998 3.476 -7.074 1.00 94.00 113 ILE A O 1
ATOM 911 N N . ASN A 1 114 ? -0.333 3.635 -5.572 1.00 94.75 114 ASN A N 1
ATOM 912 C CA . ASN A 1 114 ? 0.554 2.698 -6.263 1.00 94.75 114 ASN A CA 1
ATOM 913 C C . ASN A 1 114 ? -0.098 1.310 -6.390 1.00 94.75 114 ASN A C 1
ATOM 915 O O . ASN A 1 114 ? -0.079 0.692 -7.454 1.00 94.75 114 ASN A O 1
ATOM 919 N N . LEU A 1 115 ? -0.773 0.831 -5.342 1.00 92.19 115 LEU A N 1
ATOM 920 C CA . LEU A 1 115 ? -1.503 -0.436 -5.396 1.00 92.19 115 LEU A CA 1
ATOM 921 C C . LEU A 1 115 ? -2.769 -0.349 -6.264 1.00 92.19 115 LEU A C 1
ATOM 923 O O . LEU A 1 115 ? -2.972 -1.144 -7.183 1.00 92.19 115 LEU A O 1
ATOM 927 N N . GLY A 1 116 ? -3.662 0.587 -5.954 1.00 88.69 116 GLY A N 1
ATOM 928 C CA . GLY A 1 116 ? -4.983 0.652 -6.574 1.00 88.69 116 GLY A CA 1
ATOM 929 C C . GLY A 1 116 ? -4.930 1.128 -8.023 1.00 88.69 116 GLY A C 1
ATOM 930 O O . GLY A 1 116 ? -5.543 0.527 -8.908 1.00 88.69 116 GLY A O 1
ATOM 931 N N . PHE A 1 117 ? -4.194 2.206 -8.277 1.00 89.56 117 PHE A N 1
ATOM 932 C CA . PHE A 1 117 ? -4.159 2.857 -9.578 1.00 89.56 117 PHE A CA 1
ATOM 933 C C . PHE A 1 117 ? -3.082 2.266 -10.490 1.00 89.56 117 PHE A C 1
ATOM 935 O O . PHE A 1 117 ? -3.399 1.821 -11.599 1.00 89.56 117 PHE A O 1
ATOM 942 N N . ASP A 1 118 ? -1.826 2.238 -10.042 1.00 90.81 118 ASP A N 1
ATOM 943 C CA . ASP A 1 118 ? -0.715 1.766 -10.873 1.00 90.81 118 ASP A CA 1
ATOM 944 C C . ASP A 1 118 ? -0.786 0.232 -11.039 1.00 90.81 118 ASP A C 1
ATOM 946 O O . ASP A 1 118 ? -0.951 -0.268 -12.157 1.00 90.81 118 ASP A O 1
ATOM 950 N N . ALA A 1 119 ? -0.786 -0.538 -9.947 1.00 88.69 119 ALA A N 1
ATOM 951 C CA . ALA A 1 119 ? -0.732 -2.000 -10.028 1.00 88.69 119 ALA A CA 1
ATOM 952 C C . ALA A 1 119 ? -2.038 -2.660 -10.506 1.00 88.69 119 ALA A C 1
ATOM 954 O O . ALA A 1 119 ? -1.978 -3.602 -11.290 1.00 88.69 119 ALA A O 1
ATOM 955 N N . ILE A 1 120 ? -3.221 -2.197 -10.083 1.00 84.69 120 ILE A N 1
ATOM 956 C CA . ILE A 1 120 ? -4.494 -2.861 -10.434 1.00 84.69 120 ILE A CA 1
ATOM 957 C C . ILE A 1 120 ? -5.150 -2.229 -11.671 1.00 84.69 120 ILE A C 1
ATOM 959 O O . ILE A 1 120 ? -5.404 -2.917 -12.668 1.00 84.69 120 ILE A O 1
ATOM 963 N N . ILE A 1 121 ? -5.457 -0.927 -11.634 1.00 83.38 121 ILE A N 1
ATOM 964 C CA . ILE A 1 121 ? -6.222 -0.268 -12.708 1.00 83.38 121 ILE A CA 1
ATOM 965 C C . ILE A 1 121 ? -5.401 -0.177 -14.000 1.00 83.38 121 ILE A C 1
ATOM 967 O O . ILE A 1 121 ? -5.915 -0.534 -15.073 1.00 83.38 121 ILE A O 1
ATOM 971 N N . SER A 1 122 ? -4.148 0.272 -13.916 1.00 83.00 122 SER A N 1
ATOM 972 C CA . SER A 1 122 ? -3.297 0.483 -15.093 1.00 83.00 122 SER A CA 1
ATOM 973 C C . SER A 1 122 ? -2.863 -0.845 -15.713 1.00 83.00 122 SER A C 1
ATOM 975 O O . SER A 1 122 ? -3.032 -1.019 -16.925 1.00 83.00 122 SER A O 1
ATOM 977 N N . CYS A 1 123 ? -2.452 -1.829 -14.901 1.00 81.25 123 CYS A N 1
ATOM 978 C CA . CYS A 1 123 ? -2.148 -3.188 -15.370 1.00 81.25 123 CYS A CA 1
ATOM 979 C C . CYS A 1 123 ? -3.332 -3.815 -16.123 1.00 81.25 123 CYS A C 1
ATOM 981 O O . CYS A 1 123 ? -3.206 -4.231 -17.278 1.00 81.25 123 CYS A O 1
ATOM 983 N N . ALA A 1 124 ? -4.532 -3.807 -15.527 1.00 77.25 124 ALA A N 1
ATOM 984 C CA . ALA A 1 124 ? -5.719 -4.376 -16.166 1.00 77.25 124 ALA A CA 1
ATOM 985 C C . ALA A 1 124 ? -6.094 -3.653 -17.471 1.00 77.25 124 ALA A C 1
ATOM 987 O O . ALA A 1 124 ? -6.607 -4.274 -18.405 1.00 77.25 124 ALA A O 1
ATOM 988 N N . SER A 1 125 ? -5.858 -2.342 -17.545 1.00 76.38 125 SER A N 1
ATOM 989 C CA . SER A 1 125 ? -6.109 -1.553 -18.756 1.00 76.38 125 SER A CA 1
ATOM 990 C C . SER A 1 125 ? -5.112 -1.878 -19.869 1.00 76.38 125 SER A C 1
ATOM 992 O O . SER A 1 125 ? -5.501 -1.895 -21.038 1.00 76.38 125 SER A O 1
ATOM 994 N N . ASN A 1 126 ? -3.855 -2.179 -19.528 1.00 75.56 126 ASN A N 1
ATOM 995 C CA . ASN A 1 126 ? -2.824 -2.528 -20.503 1.00 75.56 126 ASN A CA 1
ATOM 996 C C . ASN A 1 126 ? -2.930 -3.990 -20.977 1.00 75.56 126 ASN A C 1
ATOM 998 O O . ASN A 1 126 ? -2.843 -4.247 -22.177 1.00 75.56 126 ASN A O 1
ATOM 1002 N N . ASN A 1 127 ? -3.265 -4.930 -20.085 1.00 71.75 127 ASN A N 1
ATOM 1003 C CA . ASN A 1 127 ? -3.524 -6.336 -20.440 1.00 71.75 127 ASN A CA 1
ATOM 1004 C C . ASN A 1 127 ? -4.650 -6.477 -21.482 1.00 71.75 127 ASN A C 1
ATOM 1006 O O . ASN A 1 127 ? -4.565 -7.288 -22.402 1.00 71.75 127 ASN A O 1
ATOM 1010 N N . ARG A 1 128 ? -5.689 -5.632 -21.404 1.00 64.31 128 ARG A N 1
ATOM 1011 C CA . ARG A 1 128 ? -6.768 -5.591 -22.410 1.00 64.31 128 ARG A CA 1
ATOM 1012 C C . ARG A 1 128 ? -6.290 -5.145 -23.797 1.00 64.31 128 ARG A C 1
ATOM 1014 O O . ARG A 1 128 ? -6.923 -5.504 -24.784 1.00 64.31 128 ARG A O 1
ATOM 1021 N N . LYS A 1 129 ? -5.201 -4.372 -23.886 1.00 66.00 129 LYS A N 1
ATOM 1022 C CA . LYS A 1 129 ? -4.618 -3.919 -25.162 1.00 66.00 129 LYS A CA 1
ATOM 1023 C C . LYS A 1 129 ? -3.756 -4.998 -25.823 1.00 66.00 129 LYS A C 1
ATOM 1025 O O . LYS A 1 129 ? -3.617 -4.979 -27.040 1.00 66.00 129 LYS A O 1
ATOM 1030 N N . GLN A 1 130 ? -3.209 -5.935 -25.045 1.00 60.25 130 GLN A N 1
ATOM 1031 C CA . GLN A 1 130 ? -2.276 -6.969 -25.516 1.00 60.25 130 GLN A CA 1
ATOM 1032 C C . GLN A 1 130 ? -2.950 -8.302 -25.907 1.00 60.25 130 GLN A C 1
ATOM 1034 O O . GLN A 1 130 ? -2.299 -9.338 -25.930 1.00 60.25 130 GLN A O 1
ATOM 1039 N N . ASN A 1 131 ? -4.245 -8.303 -26.253 1.00 55.16 131 ASN A N 1
ATOM 1040 C CA . ASN A 1 131 ? -4.942 -9.460 -26.847 1.00 55.16 131 ASN A CA 1
ATOM 1041 C C . ASN A 1 131 ? -4.813 -10.804 -26.085 1.00 55.16 131 ASN A C 1
ATOM 1043 O O . ASN A 1 131 ? -4.808 -11.863 -26.706 1.00 55.16 131 ASN A O 1
ATOM 1047 N N . GLY A 1 132 ? -4.786 -10.789 -24.748 1.00 54.69 132 GLY A N 1
ATOM 1048 C CA . GLY A 1 132 ? -4.980 -11.998 -23.931 1.00 54.69 132 GLY A CA 1
ATOM 1049 C C . GLY A 1 132 ? -3.741 -12.557 -23.226 1.00 54.69 132 GLY A C 1
ATOM 1050 O O . GLY A 1 132 ? -3.897 -13.452 -22.394 1.00 54.69 132 GLY A O 1
ATOM 1051 N N . GLU A 1 133 ? -2.542 -12.009 -23.451 1.00 58.16 133 GLU A N 1
ATOM 1052 C CA . GLU A 1 133 ? -1.409 -12.291 -22.561 1.00 58.16 133 GLU A CA 1
ATOM 1053 C C . GLU A 1 133 ? -1.673 -11.666 -21.187 1.00 58.16 133 GLU A C 1
ATOM 1055 O O . GLU A 1 133 ? -1.614 -10.453 -20.991 1.00 58.16 133 GLU A O 1
ATOM 1060 N N . THR A 1 134 ? -2.033 -12.510 -20.219 1.00 60.44 134 THR A N 1
ATOM 1061 C CA . THR A 1 134 ? -2.352 -12.048 -18.868 1.00 60.44 134 THR A CA 1
ATOM 1062 C C . THR A 1 134 ? -1.065 -11.932 -18.067 1.00 60.44 134 THR A C 1
ATOM 1064 O O . THR A 1 134 ? -0.562 -12.928 -17.537 1.00 60.44 134 THR A O 1
ATOM 1067 N N . ARG A 1 135 ? -0.537 -10.713 -17.952 1.00 66.56 135 ARG A N 1
ATOM 1068 C CA . ARG A 1 135 ? 0.578 -10.428 -17.044 1.00 66.56 135 ARG A CA 1
ATOM 1069 C C . ARG A 1 135 ? 0.089 -10.416 -15.600 1.00 66.56 135 ARG A C 1
ATOM 1071 O O . ARG A 1 135 ? -1.033 -9.987 -15.317 1.00 66.56 135 ARG A O 1
ATOM 1078 N N . SER A 1 136 ? 0.924 -10.939 -14.706 1.00 73.69 136 SER A N 1
ATOM 1079 C CA . SER A 1 136 ? 0.678 -10.853 -13.268 1.00 73.69 136 SER A CA 1
ATOM 1080 C C . SER A 1 136 ? 0.759 -9.394 -12.842 1.00 73.69 136 SER A C 1
ATOM 1082 O O . SER A 1 136 ? 1.690 -8.696 -13.243 1.00 73.69 136 SER A O 1
ATOM 1084 N N . TRP A 1 137 ? -0.200 -8.948 -12.035 1.00 79.62 137 TRP A N 1
ATOM 1085 C CA . TRP A 1 137 ? -0.154 -7.615 -11.425 1.00 79.62 137 TRP A CA 1
ATOM 1086 C C . TRP A 1 137 ? 0.745 -7.583 -10.182 1.00 7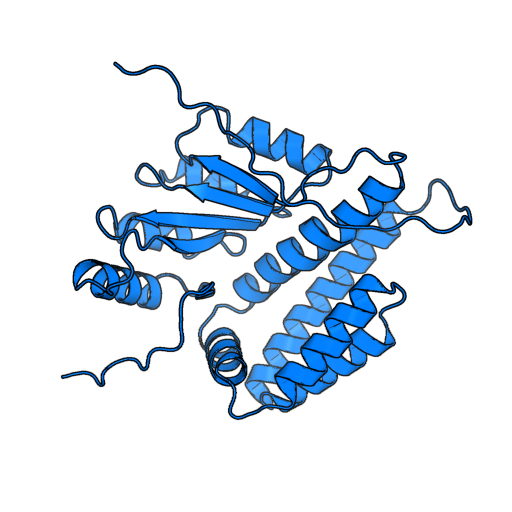9.62 137 TRP A C 1
ATOM 1088 O O . TRP A 1 137 ? 1.090 -6.502 -9.714 1.00 79.62 137 TRP A O 1
ATOM 1098 N N . LEU A 1 138 ? 1.112 -8.767 -9.673 1.00 86.94 138 LEU A N 1
ATOM 1099 C CA . LEU A 1 138 ? 1.960 -8.974 -8.506 1.00 86.94 138 LEU A CA 1
ATOM 1100 C C . LEU A 1 138 ? 3.225 -9.750 -8.890 1.00 86.94 138 LEU A C 1
ATOM 1102 O O . LEU A 1 138 ? 3.138 -10.806 -9.524 1.00 86.94 138 LEU A O 1
ATOM 1106 N N . ASN A 1 139 ? 4.379 -9.249 -8.470 1.00 91.31 139 ASN A N 1
ATOM 1107 C CA . ASN A 1 139 ? 5.675 -9.904 -8.606 1.00 91.31 139 ASN A CA 1
ATOM 1108 C C . ASN A 1 139 ? 6.173 -10.369 -7.235 1.00 91.31 139 ASN A C 1
ATOM 1110 O O . ASN A 1 139 ? 5.747 -9.847 -6.204 1.00 91.31 139 ASN A O 1
ATOM 1114 N N . VAL A 1 140 ? 7.084 -11.340 -7.223 1.00 92.31 140 VAL A N 1
ATOM 1115 C CA . VAL A 1 140 ? 7.692 -11.861 -5.993 1.00 92.31 140 VAL A CA 1
ATOM 1116 C C . VAL A 1 140 ? 9.202 -11.957 -6.179 1.00 92.31 140 VAL A C 1
ATOM 1118 O O . VAL A 1 140 ? 9.657 -12.390 -7.241 1.00 92.31 140 VAL A O 1
ATOM 1121 N N . GLY A 1 141 ? 9.972 -11.568 -5.165 1.00 92.62 141 GLY A N 1
ATOM 1122 C CA . GLY A 1 141 ? 11.434 -11.609 -5.210 1.00 92.62 141 GLY A CA 1
ATOM 1123 C C . GLY A 1 141 ? 12.094 -11.559 -3.834 1.00 92.62 141 GLY A C 1
ATOM 1124 O O . GLY A 1 141 ? 11.419 -11.510 -2.808 1.00 92.62 141 GLY A O 1
ATOM 1125 N N . PHE A 1 142 ? 13.424 -11.572 -3.833 1.00 93.19 142 PHE A N 1
ATOM 1126 C CA . PHE A 1 142 ? 14.264 -11.410 -2.643 1.00 93.19 142 PHE A CA 1
ATOM 1127 C C . PHE A 1 142 ? 14.927 -10.035 -2.665 1.00 93.19 142 PHE A C 1
ATOM 1129 O O . PHE A 1 142 ? 15.340 -9.576 -3.730 1.00 93.19 142 PHE A O 1
ATOM 1136 N N . CYS A 1 143 ? 15.047 -9.383 -1.509 1.00 92.50 143 CYS A N 1
ATOM 1137 C CA . CYS A 1 143 ? 15.698 -8.076 -1.403 1.00 92.50 143 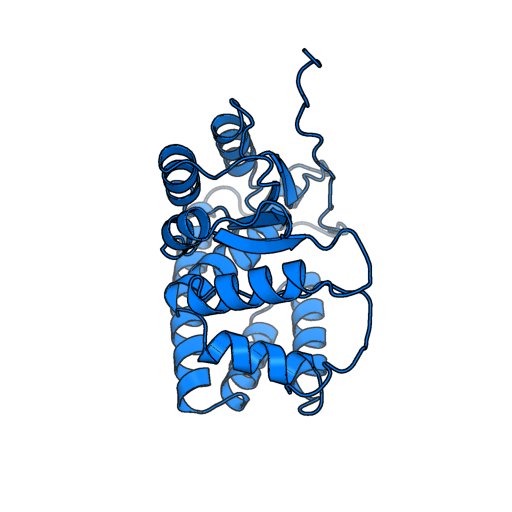CYS A CA 1
ATOM 1138 C C . CYS A 1 143 ? 17.207 -8.131 -1.685 1.00 92.50 143 CYS A C 1
ATOM 1140 O O . CYS A 1 143 ? 17.770 -7.126 -2.120 1.00 92.50 143 CYS A O 1
ATOM 1142 N N . SER A 1 144 ? 17.849 -9.279 -1.447 1.00 91.19 144 SER A N 1
ATOM 1143 C CA . SER A 1 144 ? 19.274 -9.502 -1.728 1.00 91.19 144 SER A CA 1
ATOM 1144 C C . SER A 1 144 ? 19.586 -9.763 -3.209 1.00 91.19 144 SER A C 1
ATOM 1146 O O . SER A 1 144 ? 20.756 -9.740 -3.598 1.00 91.19 144 SER A O 1
ATOM 1148 N N . ALA A 1 145 ? 18.571 -10.018 -4.047 1.00 93.44 145 ALA A N 1
ATOM 1149 C CA . ALA A 1 145 ? 18.784 -10.405 -5.436 1.00 93.44 145 ALA A CA 1
ATOM 1150 C C . ALA A 1 145 ? 19.496 -9.277 -6.213 1.00 93.44 145 ALA A C 1
ATOM 1152 O O . ALA A 1 145 ? 18.980 -8.156 -6.268 1.00 93.44 145 ALA A O 1
ATOM 1153 N N . PRO A 1 146 ? 20.659 -9.544 -6.839 1.00 91.25 146 PRO A N 1
ATOM 1154 C CA . PRO A 1 146 ? 21.444 -8.497 -7.486 1.00 91.25 146 PRO A CA 1
ATOM 1155 C C . PRO A 1 146 ? 20.733 -7.893 -8.702 1.00 91.25 146 PRO A C 1
ATOM 1157 O O . PRO A 1 146 ? 20.943 -6.722 -9.002 1.00 91.25 146 PRO A O 1
ATOM 1160 N N . GLU A 1 147 ? 19.859 -8.655 -9.364 1.00 94.56 147 GLU A N 1
ATOM 1161 C CA . GLU A 1 147 ? 19.064 -8.202 -10.511 1.00 94.56 147 GLU A CA 1
ATOM 1162 C C . GLU A 1 147 ? 17.703 -7.597 -10.117 1.00 94.56 147 GLU A C 1
ATOM 1164 O O . GLU A 1 147 ? 16.858 -7.383 -10.986 1.00 94.56 147 GLU A O 1
ATOM 1169 N N . LEU A 1 148 ? 17.440 -7.356 -8.824 1.00 94.88 148 LEU A N 1
ATOM 1170 C CA . LEU A 1 148 ? 16.128 -6.889 -8.357 1.00 94.88 148 LEU A CA 1
ATOM 1171 C C . LEU A 1 148 ? 15.707 -5.570 -9.017 1.00 94.88 148 LEU A C 1
ATOM 1173 O O . LEU A 1 148 ? 14.576 -5.464 -9.478 1.00 94.88 148 LEU A O 1
ATOM 1177 N N . ASP A 1 149 ? 16.612 -4.594 -9.078 1.00 96.31 149 ASP A N 1
ATOM 1178 C CA . ASP A 1 149 ? 16.356 -3.276 -9.673 1.00 96.31 149 ASP A CA 1
ATOM 1179 C C . ASP A 1 149 ? 15.978 -3.409 -11.161 1.00 96.31 149 ASP A C 1
ATOM 1181 O O . ASP A 1 149 ? 14.892 -3.013 -11.586 1.00 96.31 149 ASP A O 1
ATOM 1185 N N . ASP A 1 150 ? 16.794 -4.134 -11.935 1.00 95.25 150 ASP A N 1
ATOM 1186 C CA . ASP A 1 150 ? 16.518 -4.424 -13.346 1.00 95.25 150 ASP A CA 1
ATOM 1187 C C . ASP A 1 150 ? 15.175 -5.148 -13.541 1.00 95.25 150 ASP A C 1
ATOM 1189 O O . ASP A 1 150 ? 14.430 -4.859 -14.484 1.00 95.25 150 ASP A O 1
ATOM 1193 N N . ALA A 1 151 ? 14.834 -6.081 -12.648 1.00 94.12 151 ALA A N 1
ATOM 1194 C CA . ALA A 1 151 ? 13.560 -6.788 -12.686 1.00 94.12 151 ALA A CA 1
ATOM 1195 C C . ALA A 1 151 ? 12.371 -5.854 -12.398 1.00 94.12 151 ALA A C 1
ATOM 1197 O O . ALA A 1 151 ? 11.331 -5.983 -13.053 1.00 94.12 151 ALA A O 1
ATOM 1198 N N . ILE A 1 152 ? 12.519 -4.899 -11.472 1.00 94.94 152 ILE A N 1
ATOM 1199 C CA . ILE A 1 152 ? 11.513 -3.863 -11.200 1.00 94.94 152 ILE A CA 1
ATOM 1200 C C . ILE A 1 152 ? 11.342 -2.975 -12.432 1.00 94.94 152 ILE A C 1
ATOM 1202 O O . ILE A 1 152 ? 10.218 -2.848 -12.915 1.00 94.94 152 ILE A O 1
ATOM 1206 N N . ILE A 1 153 ? 12.428 -2.463 -13.017 1.00 94.62 153 ILE A N 1
ATOM 1207 C CA . ILE A 1 153 ? 12.388 -1.629 -14.232 1.00 94.62 153 ILE A CA 1
ATOM 1208 C C . ILE A 1 153 ? 11.652 -2.350 -15.372 1.00 94.62 153 ILE A C 1
ATOM 1210 O O . ILE A 1 153 ? 10.785 -1.775 -16.040 1.00 94.62 153 ILE A O 1
ATOM 1214 N N . GLN A 1 154 ? 11.957 -3.632 -15.591 1.00 91.12 154 GLN A N 1
ATOM 1215 C CA . GLN A 1 154 ? 11.290 -4.440 -16.616 1.00 91.12 154 GLN A CA 1
ATOM 1216 C C . GLN A 1 154 ? 9.799 -4.652 -16.317 1.00 91.12 154 GLN A C 1
ATOM 1218 O O . GLN A 1 154 ? 8.969 -4.589 -17.233 1.00 91.12 154 GLN A O 1
ATOM 1223 N N . ALA A 1 155 ? 9.439 -4.890 -15.054 1.00 90.44 155 ALA A N 1
ATOM 1224 C CA . ALA A 1 155 ? 8.049 -5.043 -14.639 1.00 90.44 155 ALA A CA 1
ATOM 1225 C C . ALA A 1 155 ? 7.256 -3.737 -14.809 1.00 90.44 155 ALA A C 1
ATOM 1227 O O . ALA A 1 155 ? 6.157 -3.765 -15.372 1.00 90.44 155 ALA A O 1
ATOM 1228 N N . GLU A 1 156 ? 7.833 -2.594 -14.429 1.00 92.19 156 GLU A N 1
ATOM 1229 C CA . GLU A 1 156 ? 7.233 -1.264 -14.577 1.00 92.19 156 GLU A CA 1
ATOM 1230 C C . GLU A 1 156 ? 7.015 -0.908 -16.052 1.00 92.19 156 GLU A C 1
ATOM 1232 O O . GLU A 1 156 ? 5.920 -0.478 -16.434 1.00 92.19 156 GLU A O 1
ATOM 1237 N N . ALA A 1 157 ? 7.999 -1.187 -16.918 1.00 88.56 157 ALA A N 1
ATOM 1238 C CA . ALA A 1 157 ? 7.849 -1.063 -18.372 1.00 88.56 157 ALA A CA 1
ATOM 1239 C C . ALA A 1 157 ? 6.708 -1.947 -18.913 1.00 88.56 157 ALA A C 1
ATOM 1241 O O . ALA A 1 157 ? 6.060 -1.625 -19.914 1.00 88.56 157 ALA A O 1
ATOM 1242 N N . GLY A 1 158 ? 6.435 -3.059 -18.227 1.00 85.19 158 GLY A N 1
ATOM 1243 C CA . GLY A 1 158 ? 5.331 -3.971 -18.490 1.00 85.19 158 GLY A CA 1
ATOM 1244 C C . GLY A 1 158 ? 4.005 -3.642 -17.797 1.00 85.19 158 GLY A C 1
ATOM 1245 O O . GLY A 1 158 ? 3.072 -4.434 -17.947 1.00 85.19 158 GLY A O 1
ATOM 1246 N N . SER A 1 159 ? 3.899 -2.517 -17.085 1.00 86.75 159 SER A N 1
ATOM 1247 C CA . SER A 1 159 ? 2.743 -2.119 -16.267 1.00 86.75 159 SER A CA 1
ATOM 1248 C C . SER A 1 159 ? 2.415 -3.063 -15.099 1.00 86.75 159 SER A C 1
ATOM 1250 O O . SER A 1 159 ? 1.241 -3.283 -14.792 1.00 86.75 159 SER A O 1
ATOM 1252 N N . SER A 1 160 ? 3.437 -3.636 -14.465 1.00 90.00 160 SER A N 1
ATOM 1253 C CA . SER A 1 160 ? 3.329 -4.414 -13.231 1.00 90.00 160 SER A CA 1
ATOM 1254 C C . SER A 1 160 ? 4.129 -3.724 -12.126 1.00 90.00 160 SER A C 1
ATOM 1256 O O . SER A 1 160 ? 5.345 -3.601 -12.227 1.00 90.00 160 SER A O 1
ATOM 1258 N N . TYR A 1 161 ? 3.429 -3.250 -11.094 1.00 94.12 161 TYR A N 1
ATOM 1259 C CA . TYR A 1 161 ? 3.971 -2.306 -10.105 1.00 94.12 161 TYR A CA 1
ATOM 1260 C C . TYR A 1 161 ? 3.905 -2.825 -8.661 1.00 94.12 161 TYR A C 1
ATOM 1262 O O . TYR A 1 161 ? 4.477 -2.213 -7.766 1.00 94.12 161 TYR A O 1
ATOM 1270 N N . ALA A 1 162 ? 3.208 -3.934 -8.391 1.00 95.06 162 ALA A N 1
ATOM 1271 C CA . ALA A 1 162 ? 3.156 -4.498 -7.044 1.00 95.06 162 ALA A CA 1
ATOM 1272 C C . ALA A 1 162 ? 4.195 -5.606 -6.874 1.00 95.06 162 ALA A C 1
ATOM 1274 O O . ALA A 1 162 ? 4.305 -6.511 -7.706 1.00 95.06 162 ALA A O 1
ATOM 1275 N N . TRP A 1 163 ? 4.913 -5.562 -5.758 1.00 96.31 163 TRP A N 1
ATOM 1276 C CA . TRP A 1 163 ? 5.969 -6.508 -5.423 1.00 96.31 163 TRP A CA 1
ATOM 1277 C C . TRP A 1 163 ? 5.794 -7.028 -4.005 1.00 96.31 163 TRP A C 1
ATOM 1279 O O . TRP A 1 163 ? 5.594 -6.248 -3.081 1.00 96.31 163 TRP A O 1
ATOM 1289 N N . VAL A 1 164 ? 5.917 -8.338 -3.823 1.00 95.19 164 VAL A N 1
ATOM 1290 C CA . VAL A 1 164 ? 6.156 -8.958 -2.519 1.00 95.19 164 VAL A CA 1
ATOM 1291 C C . VAL A 1 164 ? 7.627 -9.336 -2.461 1.00 95.19 164 VAL A C 1
ATOM 1293 O O . VAL A 1 164 ? 8.091 -10.162 -3.247 1.00 95.19 164 VAL A O 1
ATOM 1296 N N . LEU A 1 165 ? 8.369 -8.718 -1.552 1.00 94.44 165 LEU A N 1
ATOM 1297 C CA . LEU A 1 165 ? 9.798 -8.948 -1.401 1.00 94.44 165 LEU A CA 1
ATOM 1298 C C . LEU A 1 165 ? 10.078 -9.617 -0.065 1.00 94.44 165 LEU A C 1
ATOM 1300 O O . LEU A 1 165 ? 9.632 -9.142 0.974 1.00 94.44 165 LEU A O 1
ATOM 1304 N N . TYR A 1 166 ? 10.834 -10.704 -0.084 1.00 91.94 166 TYR A N 1
ATOM 1305 C CA . TYR A 1 166 ? 11.361 -11.303 1.134 1.00 91.94 166 TYR A CA 1
ATOM 1306 C C . TYR A 1 166 ? 12.643 -10.573 1.534 1.00 91.94 166 TYR A C 1
ATOM 1308 O O . TYR A 1 166 ? 13.595 -10.534 0.754 1.00 91.94 166 TYR A O 1
ATOM 1316 N N . ALA A 1 167 ? 12.667 -10.011 2.743 1.00 90.69 167 ALA A N 1
ATOM 1317 C CA . ALA A 1 167 ? 13.881 -9.490 3.362 1.00 90.69 167 ALA A CA 1
ATOM 1318 C C . ALA A 1 167 ? 14.680 -10.663 3.947 1.00 90.69 167 ALA A C 1
ATOM 1320 O O . ALA A 1 167 ? 14.594 -10.985 5.133 1.00 90.69 167 ALA A O 1
ATOM 1321 N N . ASP A 1 168 ? 15.393 -11.372 3.075 1.00 87.75 168 ASP A N 1
ATOM 1322 C CA . ASP A 1 168 ? 16.202 -12.541 3.420 1.00 87.75 168 ASP A CA 1
ATOM 1323 C C . ASP A 1 168 ? 17.502 -12.182 4.166 1.00 87.75 168 ASP A C 1
ATOM 1325 O O . ASP A 1 168 ? 17.992 -12.988 4.971 1.00 87.75 168 ASP A O 1
ATOM 1329 N N . GLU A 1 169 ? 17.962 -10.944 3.967 1.00 86.31 169 GLU A N 1
ATOM 1330 C CA . GLU A 1 169 ? 19.060 -10.262 4.655 1.00 86.31 169 GLU A CA 1
ATOM 1331 C C . GLU A 1 169 ? 18.618 -8.868 5.149 1.00 86.31 169 GLU A C 1
ATOM 1333 O O . GLU A 1 169 ? 17.557 -8.360 4.772 1.00 86.31 169 GLU A O 1
ATOM 1338 N N . ASP A 1 170 ? 19.444 -8.228 5.984 1.00 85.44 170 ASP A N 1
ATOM 1339 C CA . ASP A 1 170 ? 19.215 -6.850 6.431 1.00 85.44 170 ASP A CA 1
ATOM 1340 C C . ASP A 1 170 ? 19.193 -5.875 5.243 1.00 85.44 170 ASP A C 1
ATOM 1342 O O . ASP A 1 170 ? 20.099 -5.867 4.403 1.00 85.44 170 ASP A O 1
ATOM 1346 N N . LEU A 1 171 ? 18.186 -4.994 5.185 1.00 88.31 171 LEU A N 1
ATOM 1347 C CA . LEU A 1 171 ? 18.107 -4.028 4.091 1.00 88.31 171 LEU A CA 1
ATOM 1348 C C . LEU A 1 171 ? 19.191 -2.963 4.236 1.00 88.31 171 LEU A C 1
ATOM 1350 O O . LEU A 1 171 ? 19.163 -2.103 5.122 1.00 88.31 171 LEU A O 1
ATOM 1354 N N . THR A 1 172 ? 20.129 -2.983 3.297 1.00 90.56 172 THR A N 1
ATOM 1355 C CA . THR A 1 172 ? 21.157 -1.951 3.201 1.00 90.56 172 THR A CA 1
ATOM 1356 C C . THR A 1 172 ? 20.532 -0.597 2.833 1.00 90.56 172 THR A C 1
ATOM 1358 O O . THR A 1 172 ? 19.508 -0.553 2.144 1.00 90.56 172 THR A O 1
ATOM 1361 N N . PRO A 1 173 ? 21.154 0.542 3.199 1.00 91.12 173 PRO A N 1
ATOM 1362 C CA . PRO A 1 173 ? 20.687 1.852 2.739 1.00 91.12 173 PRO A CA 1
ATOM 1363 C C . PRO A 1 173 ? 20.622 1.971 1.208 1.00 91.12 173 PRO A C 1
ATOM 1365 O O . PRO A 1 173 ? 19.769 2.692 0.700 1.00 91.12 173 PRO A O 1
ATOM 1368 N N . LYS A 1 174 ? 21.459 1.229 0.468 1.00 92.06 174 LYS A N 1
ATOM 1369 C CA . LYS A 1 174 ? 21.384 1.162 -0.998 1.00 92.06 174 LYS A CA 1
ATOM 1370 C C . LYS A 1 174 ? 20.084 0.501 -1.463 1.00 92.06 174 LYS A C 1
ATOM 1372 O O . LYS A 1 174 ? 19.426 1.030 -2.350 1.00 92.06 174 LYS A O 1
ATOM 1377 N N . THR A 1 175 ? 19.703 -0.622 -0.852 1.00 92.50 175 THR A N 1
ATOM 1378 C CA . THR A 1 175 ? 18.452 -1.328 -1.169 1.00 92.50 175 THR A CA 1
ATOM 1379 C C . THR A 1 175 ? 17.241 -0.450 -0.866 1.00 92.50 175 THR A C 1
ATOM 1381 O O . THR A 1 175 ? 16.349 -0.332 -1.698 1.00 92.50 175 THR A O 1
ATOM 1384 N N . VAL A 1 176 ? 17.234 0.224 0.288 1.00 92.44 176 VAL A N 1
ATOM 1385 C CA . VAL A 1 176 ? 16.145 1.138 0.669 1.00 92.44 176 VAL A CA 1
ATOM 1386 C C . VAL A 1 176 ? 16.029 2.305 -0.317 1.00 92.44 176 VAL A C 1
ATOM 1388 O O . VAL A 1 176 ? 14.935 2.576 -0.805 1.00 92.44 176 VAL A O 1
ATOM 1391 N N . ALA A 1 177 ? 17.148 2.945 -0.674 1.00 93.56 177 ALA A N 1
ATOM 1392 C CA . ALA A 1 177 ? 17.158 4.036 -1.649 1.00 93.56 177 ALA A CA 1
ATOM 1393 C C . ALA A 1 177 ? 16.689 3.586 -3.045 1.00 93.56 177 ALA A C 1
ATOM 1395 O O . ALA A 1 177 ? 15.969 4.325 -3.715 1.00 93.56 177 ALA A O 1
ATOM 1396 N N . MET A 1 178 ? 17.051 2.368 -3.468 1.00 95.44 178 MET A N 1
ATOM 1397 C CA . MET A 1 178 ? 16.556 1.779 -4.716 1.00 95.44 178 MET A CA 1
ATOM 1398 C C . MET A 1 178 ? 15.029 1.641 -4.681 1.00 95.44 178 MET A C 1
ATOM 1400 O O . MET A 1 178 ? 14.360 2.192 -5.552 1.00 95.44 178 MET A O 1
ATOM 1404 N N . LEU A 1 179 ? 14.458 1.032 -3.633 1.00 95.12 179 LEU A N 1
ATOM 1405 C CA . LEU A 1 179 ? 13.000 0.895 -3.504 1.00 95.12 179 LEU A CA 1
ATOM 1406 C C . LEU A 1 179 ? 12.293 2.259 -3.503 1.00 95.12 179 LEU A C 1
ATOM 1408 O O . LEU A 1 179 ? 11.264 2.419 -4.156 1.00 95.12 179 LEU A O 1
ATOM 1412 N N . GLN A 1 180 ? 12.855 3.262 -2.824 1.00 93.56 180 GLN A N 1
ATOM 1413 C CA . GLN A 1 180 ? 12.314 4.628 -2.809 1.00 93.56 180 GLN A CA 1
ATOM 1414 C C . GLN A 1 180 ? 12.317 5.296 -4.191 1.00 93.56 180 GLN A C 1
ATOM 1416 O O . GLN A 1 180 ? 11.450 6.124 -4.468 1.00 93.56 180 GLN A O 1
ATOM 1421 N N . SER A 1 181 ? 13.271 4.950 -5.059 1.00 95.31 181 SER A N 1
ATOM 1422 C CA . SER A 1 181 ? 13.377 5.541 -6.396 1.00 95.31 181 SER A CA 1
ATOM 1423 C C . SER A 1 181 ? 12.246 5.107 -7.343 1.00 95.31 181 SER A C 1
ATOM 1425 O O . SER A 1 181 ? 11.870 5.866 -8.239 1.00 95.31 181 SER A O 1
ATOM 1427 N N . HIS A 1 182 ? 11.623 3.950 -7.092 1.00 95.75 182 HIS A N 1
ATOM 1428 C CA . HIS A 1 182 ? 10.477 3.443 -7.853 1.00 95.75 182 HIS A CA 1
ATOM 1429 C C . HIS A 1 182 ? 9.150 3.994 -7.317 1.00 95.75 182 HIS A C 1
ATOM 1431 O O . HIS A 1 182 ? 8.391 3.327 -6.609 1.00 95.75 182 HIS A O 1
ATOM 1437 N N . THR A 1 183 ? 8.854 5.242 -7.671 1.00 93.50 183 THR A N 1
ATOM 1438 C CA . THR A 1 183 ? 7.736 6.022 -7.106 1.00 93.50 183 THR A CA 1
ATOM 1439 C C . THR A 1 183 ? 6.337 5.518 -7.473 1.00 93.50 183 THR A C 1
ATOM 1441 O O . THR A 1 183 ? 5.375 5.865 -6.787 1.00 93.50 183 THR A O 1
ATOM 1444 N N . HIS A 1 184 ? 6.205 4.699 -8.520 1.00 92.94 184 HIS A N 1
ATOM 1445 C CA . HIS A 1 184 ? 4.938 4.080 -8.937 1.00 92.94 184 HIS A CA 1
ATOM 1446 C C . HIS A 1 184 ? 4.764 2.651 -8.417 1.00 92.94 184 HIS A C 1
ATOM 1448 O O . HIS A 1 184 ? 3.640 2.150 -8.371 1.00 92.94 184 HIS A O 1
ATOM 1454 N N . SER A 1 185 ? 5.854 1.993 -8.021 1.00 95.38 185 SER A N 1
ATOM 1455 C CA . SER A 1 185 ? 5.795 0.647 -7.465 1.00 95.38 185 SER A CA 1
ATOM 1456 C C . SER A 1 185 ? 5.417 0.665 -5.990 1.00 95.38 185 SER A C 1
ATOM 1458 O O . SER A 1 185 ? 5.694 1.619 -5.265 1.00 95.38 185 SER A O 1
ATOM 1460 N N . VAL A 1 186 ? 4.749 -0.394 -5.543 1.00 95.56 186 VAL A N 1
ATOM 1461 C CA . VAL A 1 186 ? 4.455 -0.648 -4.131 1.00 95.56 186 VAL A CA 1
ATOM 1462 C C . VAL A 1 186 ? 5.117 -1.951 -3.710 1.00 95.56 186 VAL A C 1
ATOM 1464 O O . VAL A 1 186 ? 4.982 -2.977 -4.384 1.00 95.56 186 VAL A O 1
ATOM 1467 N N . PHE A 1 187 ? 5.821 -1.909 -2.584 1.00 95.56 187 PHE A N 1
ATOM 1468 C CA . PHE A 1 187 ? 6.622 -3.025 -2.097 1.00 95.56 187 PHE A CA 1
ATOM 1469 C C . PHE A 1 187 ? 6.080 -3.531 -0.769 1.00 95.56 187 PHE A C 1
ATOM 1471 O O . PHE A 1 187 ? 6.167 -2.850 0.244 1.00 95.56 187 PHE A O 1
ATOM 1478 N N . PHE A 1 188 ? 5.553 -4.745 -0.760 1.00 93.44 188 PHE A N 1
ATOM 1479 C CA . PHE A 1 188 ? 5.223 -5.489 0.445 1.00 93.44 188 PHE A CA 1
ATOM 1480 C C . PHE A 1 188 ? 6.465 -6.257 0.891 1.00 93.44 188 PHE A C 1
ATOM 1482 O O . PHE A 1 188 ? 6.778 -7.308 0.332 1.00 93.44 188 PHE A O 1
ATOM 1489 N N . VAL A 1 189 ? 7.200 -5.726 1.863 1.00 92.69 189 VAL A N 1
ATOM 1490 C CA . VAL A 1 189 ? 8.450 -6.328 2.334 1.00 92.69 189 VAL A CA 1
ATOM 1491 C C . VAL A 1 189 ? 8.168 -7.213 3.542 1.00 92.69 189 VAL A C 1
ATOM 1493 O O . VAL A 1 189 ? 7.770 -6.728 4.601 1.00 92.69 189 VAL A O 1
ATOM 1496 N N . LEU A 1 190 ? 8.366 -8.516 3.365 1.00 90.00 190 LEU A N 1
ATOM 1497 C CA . LEU A 1 190 ? 8.182 -9.555 4.370 1.00 90.00 190 LEU A CA 1
ATOM 1498 C C . LEU A 1 190 ? 9.459 -9.731 5.192 1.00 90.00 190 LEU A C 1
ATOM 1500 O O . LEU A 1 190 ? 10.491 -10.136 4.659 1.00 90.00 190 LEU A O 1
ATOM 1504 N N . PHE A 1 191 ? 9.360 -9.490 6.496 1.00 87.12 191 PHE A N 1
ATOM 1505 C CA . PHE A 1 191 ? 10.425 -9.716 7.468 1.00 87.12 191 PHE A CA 1
ATOM 1506 C C . PHE A 1 191 ? 10.167 -10.976 8.275 1.00 87.12 191 PHE A C 1
ATOM 1508 O O . PHE A 1 191 ? 9.063 -11.187 8.776 1.00 87.12 191 PHE A O 1
ATOM 1515 N N . ASP A 1 192 ? 11.204 -11.779 8.468 1.00 83.75 192 ASP A N 1
ATOM 1516 C CA . ASP A 1 192 ? 11.171 -12.852 9.452 1.00 83.75 192 ASP A CA 1
ATOM 1517 C C . ASP A 1 192 ? 11.270 -12.262 10.865 1.00 83.75 192 ASP A C 1
ATOM 1519 O O . ASP A 1 192 ? 12.188 -11.492 11.159 1.00 83.75 192 ASP A O 1
ATOM 1523 N N . ALA A 1 193 ? 10.345 -12.638 11.752 1.00 78.62 193 ALA A N 1
ATOM 1524 C CA . ALA A 1 193 ? 10.366 -12.215 13.150 1.00 78.62 193 ALA A CA 1
ATOM 1525 C C . ALA A 1 193 ? 11.687 -12.558 13.859 1.00 78.62 193 ALA A C 1
ATOM 1527 O O . ALA A 1 193 ? 12.132 -11.802 14.721 1.00 78.62 193 ALA A O 1
ATOM 1528 N N . GLN A 1 194 ? 12.331 -13.669 13.487 1.00 79.81 194 GLN A N 1
ATOM 1529 C CA . GLN A 1 194 ? 13.595 -14.111 14.081 1.00 79.81 194 GLN A CA 1
ATOM 1530 C C . GLN A 1 194 ? 14.797 -13.295 13.598 1.00 79.81 194 GLN A C 1
ATOM 1532 O O . GLN A 1 194 ? 15.793 -13.188 14.310 1.00 79.81 194 GLN A O 1
ATOM 1537 N N . LYS A 1 195 ? 14.709 -12.712 12.399 1.00 78.44 195 LYS A N 1
ATOM 1538 C CA . LYS A 1 195 ? 15.758 -11.874 11.796 1.00 78.44 195 LYS A CA 1
ATOM 1539 C C . LYS A 1 195 ? 15.449 -10.382 11.925 1.00 78.44 195 LYS A C 1
ATOM 1541 O O . LYS A 1 195 ? 16.039 -9.561 11.231 1.00 78.44 195 LYS A O 1
ATOM 1546 N N . PHE A 1 196 ? 14.488 -10.030 12.774 1.00 76.44 196 PHE A N 1
ATOM 1547 C CA . PHE A 1 196 ? 14.045 -8.659 12.935 1.00 76.44 196 PHE A CA 1
ATOM 1548 C C . PHE A 1 196 ? 15.165 -7.764 13.485 1.00 76.44 196 PHE A C 1
ATOM 1550 O O . PHE A 1 196 ? 15.767 -8.067 14.516 1.00 76.44 196 PHE A O 1
ATOM 1557 N N . ASN A 1 197 ? 15.386 -6.624 12.829 1.00 81.31 197 ASN A N 1
ATOM 1558 C CA . ASN A 1 197 ? 16.378 -5.626 13.211 1.00 81.31 197 ASN A CA 1
ATOM 1559 C C . ASN A 1 197 ? 15.745 -4.224 13.228 1.00 81.31 197 ASN A C 1
ATOM 1561 O O . ASN A 1 197 ? 15.222 -3.754 12.215 1.00 81.31 197 ASN A O 1
ATOM 1565 N N . GLU A 1 198 ? 15.820 -3.529 14.367 1.00 80.44 198 GLU A N 1
ATOM 1566 C CA . GLU A 1 198 ? 15.264 -2.177 14.522 1.00 80.44 198 GLU A CA 1
ATOM 1567 C C . GLU A 1 198 ? 15.919 -1.156 13.584 1.00 80.44 198 GLU A C 1
ATOM 1569 O O . GLU A 1 198 ? 15.228 -0.295 13.036 1.00 80.44 198 GLU A O 1
ATOM 1574 N N . ALA A 1 199 ? 17.225 -1.284 13.324 1.00 82.56 199 ALA A N 1
ATOM 1575 C CA . ALA A 1 199 ? 17.944 -0.378 12.430 1.00 82.56 199 ALA A CA 1
ATOM 1576 C C . ALA A 1 199 ? 17.430 -0.469 10.984 1.00 82.56 199 ALA A C 1
ATOM 1578 O O . ALA A 1 199 ? 17.428 0.524 10.257 1.00 82.56 199 ALA A O 1
ATOM 1579 N N . THR A 1 200 ? 16.971 -1.650 10.563 1.00 82.19 200 THR A N 1
ATOM 1580 C CA . THR A 1 200 ? 16.347 -1.855 9.251 1.00 82.19 200 THR A CA 1
ATOM 1581 C C . THR A 1 200 ? 14.989 -1.152 9.184 1.00 82.19 200 THR A C 1
ATOM 1583 O O . THR A 1 200 ? 14.688 -0.485 8.194 1.00 82.19 200 THR A O 1
ATOM 1586 N N . MET A 1 201 ? 14.202 -1.200 10.261 1.00 81.62 201 MET A N 1
ATOM 1587 C CA . MET A 1 201 ? 12.898 -0.530 10.320 1.00 81.62 201 MET A CA 1
ATOM 1588 C C . MET A 1 201 ? 13.007 0.993 10.299 1.00 81.62 201 MET A C 1
ATOM 1590 O O . MET A 1 201 ? 12.238 1.644 9.595 1.00 81.62 201 MET A O 1
ATOM 1594 N N . GLU A 1 202 ? 13.976 1.565 11.014 1.00 83.50 202 GLU A N 1
ATOM 1595 C CA . GLU A 1 202 ? 14.215 3.014 11.001 1.00 83.50 202 GLU A CA 1
ATOM 1596 C C . GLU A 1 202 ? 14.559 3.531 9.603 1.00 83.50 202 GLU A C 1
ATOM 1598 O O . GLU A 1 202 ? 14.111 4.608 9.213 1.00 83.50 202 GLU A O 1
ATOM 1603 N N . ARG A 1 203 ? 15.298 2.745 8.812 1.00 83.62 203 ARG A N 1
ATOM 1604 C CA . ARG A 1 203 ? 15.618 3.105 7.423 1.00 83.62 203 ARG A CA 1
ATOM 1605 C C . ARG A 1 203 ? 14.374 3.118 6.537 1.00 83.62 203 ARG A C 1
ATOM 1607 O O . ARG A 1 203 ? 14.252 3.984 5.676 1.00 83.62 203 ARG A O 1
ATOM 1614 N N . ILE A 1 204 ? 13.459 2.172 6.740 1.00 85.44 204 ILE A N 1
ATOM 1615 C CA . ILE A 1 204 ? 12.262 2.013 5.899 1.00 85.44 204 ILE A CA 1
ATOM 1616 C C . ILE A 1 204 ? 11.131 2.951 6.328 1.00 85.44 204 ILE A C 1
ATOM 1618 O O . ILE A 1 204 ? 10.275 3.263 5.508 1.00 85.44 204 ILE A O 1
ATOM 1622 N N . ALA A 1 205 ? 11.133 3.458 7.564 1.00 80.75 205 ALA A N 1
ATOM 1623 C CA . ALA A 1 205 ? 10.084 4.331 8.096 1.00 80.75 205 ALA A CA 1
ATOM 1624 C C . ALA A 1 205 ? 9.747 5.537 7.193 1.00 80.75 205 ALA A C 1
ATOM 1626 O O . ALA A 1 205 ? 8.594 5.952 7.129 1.00 80.75 205 ALA A O 1
ATOM 1627 N N . GLY A 1 206 ? 10.731 6.066 6.455 1.00 80.00 206 GLY A N 1
ATOM 1628 C CA . GLY A 1 206 ? 10.541 7.164 5.498 1.00 80.00 206 GLY A CA 1
ATOM 1629 C C . GLY A 1 206 ? 10.094 6.749 4.087 1.00 80.00 206 GLY A C 1
ATOM 1630 O O . GLY A 1 206 ? 10.045 7.593 3.196 1.00 80.00 206 GLY A O 1
ATOM 1631 N N . CYS A 1 207 ? 9.827 5.468 3.833 1.00 88.12 207 CYS A N 1
ATOM 1632 C CA . CYS A 1 207 ? 9.475 4.950 2.510 1.00 88.12 207 CYS A CA 1
ATOM 1633 C C . CYS A 1 207 ? 7.956 4.835 2.352 1.00 88.12 207 CYS A C 1
ATOM 1635 O O . CYS A 1 207 ? 7.364 3.805 2.667 1.00 88.12 207 CYS A O 1
ATOM 1637 N N . SER A 1 208 ? 7.318 5.864 1.797 1.00 90.50 208 SER A N 1
ATOM 1638 C CA . SER A 1 208 ? 5.859 5.888 1.604 1.00 90.50 208 SER A CA 1
ATOM 1639 C C . SER A 1 208 ? 5.324 4.829 0.630 1.00 90.50 208 SER A C 1
ATOM 1641 O O . SER A 1 208 ? 4.125 4.565 0.609 1.00 90.50 208 SER A O 1
ATOM 1643 N N . ASN A 1 209 ? 6.190 4.221 -0.185 1.00 92.62 209 ASN A N 1
ATOM 1644 C CA . ASN A 1 209 ? 5.847 3.164 -1.136 1.00 92.62 209 ASN A CA 1
ATOM 1645 C C . ASN A 1 209 ? 6.189 1.743 -0.640 1.00 92.62 209 ASN A C 1
ATOM 1647 O O . ASN A 1 209 ? 5.972 0.774 -1.372 1.00 92.62 209 ASN A O 1
ATOM 1651 N N . VAL A 1 210 ? 6.693 1.600 0.591 1.00 92.06 210 VAL A N 1
ATOM 1652 C CA . VAL A 1 210 ? 7.030 0.307 1.199 1.00 92.06 210 VAL A CA 1
ATOM 1653 C C . VAL A 1 210 ? 6.061 -0.003 2.336 1.00 92.06 210 VAL A C 1
ATOM 1655 O O . VAL A 1 210 ? 5.932 0.763 3.282 1.00 92.06 210 VAL A O 1
ATOM 1658 N N . ILE A 1 211 ? 5.412 -1.161 2.261 1.00 89.69 211 ILE A N 1
ATOM 1659 C CA . ILE A 1 211 ? 4.576 -1.749 3.304 1.00 89.69 211 ILE A CA 1
ATOM 1660 C C . ILE A 1 211 ? 5.352 -2.876 3.968 1.00 89.69 211 ILE A C 1
ATOM 1662 O O . ILE A 1 211 ? 5.676 -3.877 3.333 1.00 89.69 211 ILE A O 1
ATOM 1666 N N . THR A 1 212 ? 5.635 -2.728 5.257 1.00 87.19 212 THR A N 1
ATOM 1667 C CA . THR A 1 212 ? 6.325 -3.750 6.041 1.00 87.19 212 THR A CA 1
ATOM 1668 C C . THR A 1 212 ? 5.330 -4.787 6.550 1.00 87.19 212 THR A C 1
ATOM 1670 O O . THR A 1 212 ? 4.276 -4.466 7.096 1.00 87.19 212 THR A O 1
ATOM 1673 N N . LEU A 1 213 ? 5.654 -6.057 6.337 1.00 85.94 213 LEU A N 1
ATOM 1674 C CA . LEU A 1 213 ? 4.844 -7.198 6.738 1.00 85.94 213 LEU A CA 1
ATOM 1675 C C . LEU A 1 213 ? 5.698 -8.140 7.584 1.00 85.94 213 LEU A C 1
ATOM 1677 O O . LEU A 1 213 ? 6.844 -8.426 7.247 1.00 85.94 213 LEU A O 1
ATOM 1681 N N . LEU A 1 214 ? 5.129 -8.657 8.669 1.00 84.62 214 LEU A N 1
ATOM 1682 C CA . LEU A 1 214 ? 5.779 -9.675 9.486 1.00 84.62 214 LEU A CA 1
ATOM 1683 C C . LEU A 1 214 ? 5.388 -11.066 8.976 1.00 84.62 214 LEU A C 1
ATOM 1685 O O . LEU A 1 214 ? 4.205 -11.406 8.925 1.00 84.62 214 LEU A O 1
ATOM 1689 N N . CYS A 1 215 ? 6.379 -11.872 8.612 1.00 81.12 215 CYS A N 1
ATOM 1690 C CA . CYS A 1 215 ? 6.194 -13.263 8.234 1.00 81.12 215 CYS A CA 1
ATOM 1691 C C . CYS A 1 215 ? 6.111 -14.128 9.497 1.00 81.12 215 CYS A C 1
ATOM 1693 O O . CYS A 1 215 ? 7.060 -14.202 10.278 1.00 81.12 215 CYS A O 1
ATOM 1695 N N . LEU A 1 216 ? 4.970 -14.791 9.683 1.00 76.75 216 LEU A N 1
ATOM 1696 C CA . LEU A 1 216 ? 4.758 -15.777 10.739 1.00 76.75 216 LEU A CA 1
ATOM 1697 C C . LEU A 1 216 ? 4.850 -17.172 10.116 1.00 76.75 216 LEU A C 1
ATOM 1699 O O . LEU A 1 216 ? 4.012 -17.537 9.293 1.00 76.75 216 LEU A O 1
ATOM 1703 N N . HIS A 1 217 ? 5.885 -17.932 10.477 1.00 70.69 217 HIS A N 1
ATOM 1704 C CA . HIS A 1 217 ? 6.075 -19.306 9.984 1.00 70.69 217 HIS A CA 1
ATOM 1705 C C . HIS A 1 217 ? 5.151 -20.313 10.676 1.00 70.69 217 HIS A C 1
ATOM 1707 O O . HIS A 1 217 ? 4.810 -21.344 10.101 1.00 70.69 217 HIS A O 1
ATOM 1713 N N . GLU A 1 218 ? 4.711 -19.990 11.889 1.00 71.06 218 GLU A N 1
ATOM 1714 C CA . GLU A 1 218 ? 3.806 -20.801 12.695 1.00 71.06 218 GLU A CA 1
ATOM 1715 C C . GLU A 1 218 ? 2.496 -20.050 12.946 1.00 71.06 218 GLU A C 1
ATOM 1717 O O . GLU A 1 218 ? 2.437 -18.820 12.907 1.00 71.06 218 GLU A O 1
ATOM 1722 N N . SER A 1 219 ? 1.414 -20.795 13.190 1.00 65.31 219 SER A N 1
ATOM 1723 C CA . SER A 1 219 ? 0.111 -20.198 13.512 1.00 65.31 219 SER A CA 1
ATOM 1724 C C . SER A 1 219 ? 0.055 -19.590 14.911 1.00 65.31 219 SER A C 1
ATOM 1726 O O . SER A 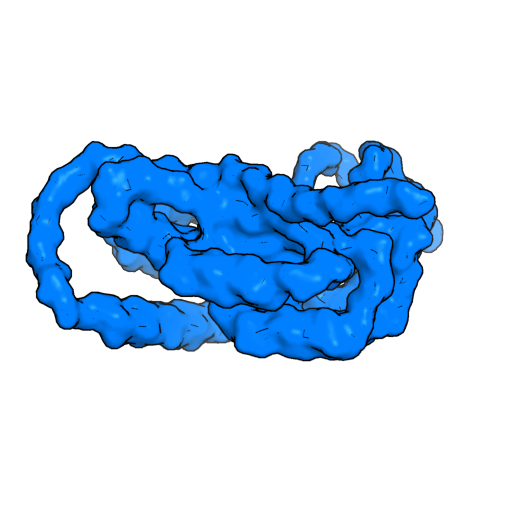1 219 ? -0.835 -18.787 15.188 1.00 65.31 219 SER A O 1
ATOM 1728 N N . GLU A 1 220 ? 0.959 -20.001 15.798 1.00 71.31 220 GLU A N 1
ATOM 1729 C CA . GLU A 1 220 ? 1.054 -19.467 17.150 1.00 71.31 220 GLU A CA 1
ATOM 1730 C C . GLU A 1 220 ? 1.858 -18.169 17.146 1.00 71.31 220 GLU A C 1
ATOM 1732 O O . GLU A 1 220 ? 2.915 -18.056 16.525 1.00 71.31 220 GLU A O 1
ATOM 1737 N N . ILE A 1 221 ? 1.339 -17.158 17.841 1.00 76.06 221 ILE A N 1
ATOM 1738 C CA . ILE A 1 221 ? 2.035 -15.884 17.977 1.00 76.06 221 ILE A CA 1
ATOM 1739 C C . ILE A 1 221 ? 3.115 -16.059 19.046 1.00 76.06 221 ILE A C 1
ATOM 1741 O O . ILE A 1 221 ? 2.819 -16.074 20.241 1.00 76.06 221 ILE A O 1
ATOM 1745 N N . THR A 1 222 ? 4.367 -16.173 18.611 1.00 79.44 222 THR A N 1
ATOM 1746 C CA . THR A 1 222 ? 5.519 -16.284 19.511 1.00 79.44 222 THR A CA 1
ATOM 1747 C C . THR A 1 222 ? 5.841 -14.954 20.200 1.00 79.44 222 THR A C 1
ATOM 1749 O O . THR A 1 222 ? 5.423 -13.869 19.769 1.00 79.44 222 THR A O 1
ATOM 1752 N N . THR A 1 223 ? 6.620 -15.014 21.282 1.00 81.62 223 THR A N 1
ATOM 1753 C CA . THR A 1 223 ? 7.097 -13.816 21.996 1.00 81.62 223 THR A CA 1
ATOM 1754 C C . THR A 1 223 ? 7.959 -12.938 21.086 1.00 81.62 223 THR A C 1
ATOM 1756 O O . THR A 1 223 ? 7.873 -11.709 21.129 1.00 81.62 223 THR A O 1
ATOM 1759 N N . GLU A 1 224 ? 8.755 -13.561 20.222 1.00 79.31 224 GLU A N 1
ATOM 1760 C CA . GLU A 1 224 ? 9.605 -12.919 19.222 1.00 79.31 224 GLU A CA 1
ATOM 1761 C C . GLU A 1 224 ? 8.753 -12.194 18.179 1.00 79.31 224 GLU A C 1
ATOM 1763 O O . GLU A 1 224 ? 8.994 -11.019 17.905 1.00 79.31 224 GLU A O 1
ATOM 1768 N N . ALA A 1 225 ? 7.697 -12.841 17.675 1.00 79.81 225 ALA A N 1
ATOM 1769 C CA . ALA A 1 225 ? 6.742 -12.220 16.764 1.00 79.81 225 ALA A CA 1
ATOM 1770 C C . ALA A 1 225 ? 6.030 -11.022 17.409 1.00 79.81 225 ALA A C 1
ATOM 1772 O O . ALA A 1 225 ? 5.904 -9.971 16.781 1.00 79.81 225 ALA A O 1
ATOM 1773 N N . CYS A 1 226 ? 5.627 -11.129 18.680 1.00 80.38 226 CYS A N 1
ATOM 1774 C CA . CYS A 1 226 ? 5.055 -10.004 19.425 1.00 80.38 226 CYS A CA 1
ATOM 1775 C C . CYS A 1 226 ? 6.050 -8.849 19.576 1.00 80.38 226 CYS A C 1
ATOM 1777 O O . CYS A 1 226 ? 5.680 -7.685 19.414 1.00 80.38 226 CYS A O 1
ATOM 1779 N N . ARG A 1 227 ? 7.310 -9.152 19.904 1.00 80.94 227 ARG A N 1
ATOM 1780 C CA . ARG A 1 227 ? 8.366 -8.146 20.059 1.00 80.94 227 ARG A CA 1
ATOM 1781 C C . ARG A 1 227 ? 8.630 -7.428 18.738 1.00 80.94 227 ARG A C 1
ATOM 1783 O O . ARG A 1 227 ? 8.585 -6.201 18.717 1.00 80.94 227 ARG A O 1
ATOM 1790 N N . ALA A 1 228 ? 8.825 -8.179 17.656 1.00 80.56 228 ALA A N 1
ATOM 1791 C CA . ALA A 1 228 ? 9.015 -7.639 16.314 1.00 80.56 228 ALA A CA 1
ATOM 1792 C C . ALA A 1 228 ? 7.809 -6.792 15.885 1.00 80.56 228 ALA A C 1
ATOM 1794 O O . ALA A 1 228 ? 7.982 -5.656 15.454 1.00 80.56 228 ALA A O 1
ATOM 1795 N N . ALA A 1 229 ? 6.581 -7.278 16.097 1.00 79.31 229 ALA A N 1
ATOM 1796 C CA . ALA A 1 229 ? 5.373 -6.528 15.766 1.00 79.31 229 ALA A CA 1
ATOM 1797 C C . ALA A 1 229 ? 5.268 -5.202 16.543 1.00 79.31 229 ALA A C 1
ATOM 1799 O O . ALA A 1 229 ? 4.934 -4.164 15.972 1.00 79.31 229 ALA A O 1
ATOM 1800 N N . ASN A 1 230 ? 5.590 -5.206 17.840 1.00 77.94 230 ASN A N 1
ATOM 1801 C CA . ASN A 1 230 ? 5.587 -3.989 18.655 1.00 77.94 230 ASN A CA 1
ATOM 1802 C C . ASN A 1 230 ? 6.682 -2.997 18.235 1.00 77.94 230 ASN A C 1
ATOM 1804 O O . ASN A 1 230 ? 6.426 -1.794 18.217 1.00 77.94 230 ASN A O 1
ATOM 1808 N N . ALA A 1 231 ? 7.870 -3.484 17.874 1.00 75.19 231 ALA A N 1
ATOM 1809 C CA . ALA A 1 231 ? 8.966 -2.650 17.391 1.00 75.19 231 ALA A CA 1
ATOM 1810 C C . ALA A 1 231 ? 8.677 -2.064 15.998 1.00 75.19 231 ALA A C 1
ATOM 1812 O O . ALA A 1 231 ? 8.893 -0.881 15.760 1.00 75.19 231 ALA A O 1
ATOM 1813 N N . MET A 1 232 ? 8.092 -2.846 15.090 1.00 75.44 232 MET A N 1
ATOM 1814 C CA . MET A 1 232 ? 7.576 -2.326 13.820 1.00 75.44 232 MET A CA 1
ATOM 1815 C C . MET A 1 232 ? 6.498 -1.265 14.049 1.00 75.44 232 MET A C 1
ATOM 1817 O O . MET A 1 232 ? 6.504 -0.243 13.370 1.00 75.44 232 MET A O 1
ATOM 1821 N N . ARG A 1 233 ? 5.602 -1.468 15.024 1.00 69.88 233 ARG A N 1
ATOM 1822 C CA . ARG A 1 233 ? 4.518 -0.525 15.334 1.00 69.88 233 ARG A CA 1
ATOM 1823 C C . ARG A 1 233 ? 5.037 0.812 15.860 1.00 69.88 233 ARG A C 1
ATOM 1825 O O . ARG A 1 233 ? 4.387 1.827 15.645 1.00 69.88 233 ARG A O 1
ATOM 1832 N N . SER A 1 234 ? 6.155 0.824 16.582 1.00 64.31 234 SER A N 1
ATOM 1833 C CA . SER A 1 234 ? 6.730 2.063 17.119 1.00 64.31 234 SER A CA 1
ATOM 1834 C C . SER A 1 234 ? 7.590 2.830 16.110 1.00 64.31 234 SER A C 1
ATOM 1836 O O . SER A 1 234 ? 7.908 3.988 16.370 1.00 64.31 234 SER A O 1
ATOM 1838 N N . LYS A 1 235 ? 7.985 2.199 14.993 1.00 62.41 235 LYS A N 1
ATOM 1839 C CA . LYS A 1 235 ? 8.989 2.730 14.052 1.00 62.41 235 LYS A CA 1
ATOM 1840 C C . LYS A 1 235 ? 8.466 2.957 12.640 1.00 62.41 235 LYS A C 1
ATOM 1842 O O . LYS A 1 235 ? 8.830 3.940 12.010 1.00 62.41 235 LYS A O 1
ATOM 1847 N N . THR A 1 236 ? 7.642 2.048 12.137 1.00 54.62 236 THR A N 1
ATOM 1848 C CA . THR A 1 236 ? 6.993 2.176 10.834 1.00 54.62 236 THR A CA 1
ATOM 1849 C C . THR A 1 236 ? 5.550 2.528 11.066 1.00 54.62 236 THR A C 1
ATOM 1851 O O . THR A 1 236 ? 4.781 1.745 11.618 1.00 54.62 236 THR A O 1
ATOM 1854 N N . ASP A 1 237 ? 5.172 3.673 10.533 1.00 49.44 237 ASP A N 1
ATOM 1855 C CA . ASP A 1 237 ? 3.787 4.067 10.456 1.00 49.44 237 ASP A CA 1
ATOM 1856 C C . ASP A 1 237 ? 2.965 3.110 9.571 1.00 49.44 237 ASP A C 1
ATOM 1858 O O . ASP A 1 237 ? 1.794 3.341 9.428 1.00 49.44 237 ASP A O 1
ATOM 1862 N N . VAL A 1 238 ? 3.486 2.049 8.944 1.00 46.38 238 VAL A N 1
ATOM 1863 C CA . VAL A 1 238 ? 2.845 1.422 7.771 1.00 46.38 238 VAL A CA 1
ATOM 1864 C C . VAL A 1 238 ? 1.843 0.288 8.086 1.00 46.38 238 VAL A C 1
ATOM 1866 O O . VAL A 1 238 ? 1.946 -0.421 9.083 1.00 46.38 238 VAL A O 1
ATOM 1869 N N . LEU A 1 239 ? 0.840 0.153 7.200 1.00 39.88 239 LEU A N 1
ATOM 1870 C CA . LEU A 1 239 ? -0.284 -0.796 7.191 1.00 39.88 239 LEU A CA 1
ATOM 1871 C C . LEU A 1 239 ? 0.027 -2.191 7.763 1.00 39.88 239 LEU A C 1
ATOM 1873 O O . LEU A 1 239 ? 0.658 -3.028 7.122 1.00 39.88 239 LEU A O 1
ATOM 1877 N N . TRP A 1 240 ? -0.643 -2.509 8.870 1.00 43.41 240 TRP A N 1
ATOM 1878 C CA . TRP A 1 240 ? -0.866 -3.877 9.329 1.00 43.41 240 TRP A CA 1
ATOM 1879 C C . TRP A 1 240 ? -1.970 -4.544 8.506 1.00 43.41 240 TRP A C 1
ATOM 1881 O O . TRP A 1 240 ? -3.128 -4.596 8.927 1.00 43.41 240 TRP A O 1
ATOM 1891 N N . LEU A 1 241 ? -1.640 -5.074 7.330 1.00 36.28 241 LEU A N 1
ATOM 1892 C CA . LEU A 1 241 ? -2.520 -6.042 6.675 1.00 36.28 241 LEU A CA 1
ATOM 1893 C C . LEU A 1 241 ? -2.186 -7.437 7.193 1.00 36.28 241 LEU A C 1
ATOM 1895 O O . LEU A 1 241 ? -1.441 -8.198 6.586 1.00 36.28 241 LEU A O 1
ATOM 1899 N N . PHE A 1 242 ? -2.799 -7.772 8.331 1.00 31.03 242 PHE A N 1
ATOM 1900 C CA . PHE A 1 242 ? -3.068 -9.159 8.693 1.00 31.03 242 PHE A CA 1
ATOM 1901 C C . PHE A 1 242 ? -3.898 -9.783 7.565 1.00 31.03 242 PHE A C 1
AT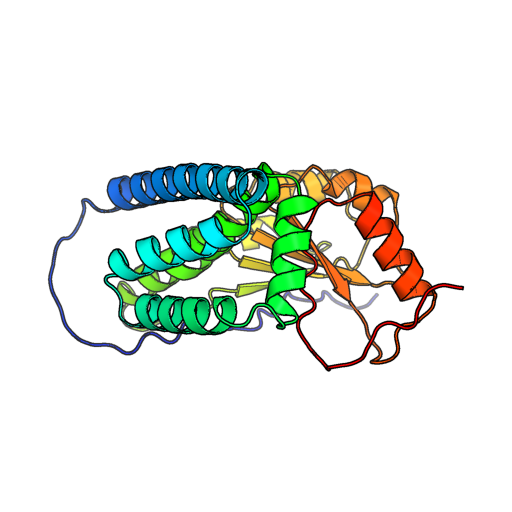OM 1903 O O . PHE A 1 242 ? -5.125 -9.667 7.544 1.00 31.03 242 PHE A O 1
ATOM 1910 N N . TRP A 1 243 ? -3.244 -10.444 6.612 1.00 25.77 243 TRP A N 1
ATOM 1911 C CA . TRP A 1 243 ? -3.932 -11.310 5.662 1.00 25.77 243 TRP A CA 1
ATOM 1912 C C . TRP A 1 243 ? -3.865 -12.770 6.125 1.00 25.77 243 TRP A C 1
ATOM 1914 O O . TRP A 1 243 ? -3.067 -13.579 5.677 1.00 25.77 243 TRP A O 1
ATOM 1924 N N . TRP A 1 244 ? -4.753 -13.014 7.094 1.00 27.95 244 TRP A N 1
ATOM 1925 C CA . TRP A 1 244 ? -5.612 -14.179 7.332 1.00 27.95 244 TRP A CA 1
ATOM 1926 C C . TRP A 1 244 ? -5.033 -15.596 7.531 1.00 27.95 244 TRP A C 1
ATOM 1928 O O . TRP A 1 244 ? -4.893 -16.378 6.593 1.00 27.95 244 TRP A O 1
ATOM 1938 N N . LYS A 1 245 ? -5.048 -16.021 8.806 1.00 22.27 245 LYS A N 1
ATOM 1939 C CA . LYS A 1 245 ? -5.781 -17.221 9.257 1.00 22.27 245 LYS A CA 1
ATOM 1940 C C . LYS A 1 245 ? -6.391 -16.938 10.644 1.00 22.27 245 LYS A C 1
ATOM 1942 O O . LYS A 1 245 ? -5.657 -16.882 11.616 1.00 22.27 245 LYS A O 1
ATOM 1947 N N . TRP A 1 246 ? -7.724 -16.781 10.709 1.00 30.08 246 TRP A N 1
ATOM 1948 C CA . TRP A 1 246 ? -8.553 -16.634 11.932 1.00 30.08 246 TRP A CA 1
ATOM 1949 C C . TRP A 1 246 ? -8.374 -15.314 12.725 1.00 30.08 246 TRP A C 1
ATOM 1951 O O . TRP A 1 246 ? -7.280 -14.822 12.922 1.00 30.08 246 TRP A O 1
ATOM 1961 N N . GLY A 1 247 ? -9.416 -14.629 13.204 1.00 32.28 247 GLY A N 1
ATOM 1962 C CA . GLY A 1 247 ? -10.557 -15.187 13.933 1.00 32.28 247 GLY A CA 1
ATOM 1963 C C . GLY A 1 247 ? -10.268 -15.400 15.431 1.00 32.28 247 GLY A C 1
ATOM 1964 O O . GLY A 1 247 ? -11.130 -15.921 16.125 1.00 32.28 247 GLY A O 1
ATOM 1965 N N . GLY A 1 248 ? -9.084 -15.023 15.931 1.00 27.39 248 GLY A N 1
ATOM 1966 C CA . GLY A 1 248 ? -8.688 -15.179 17.335 1.00 27.39 248 GLY A CA 1
ATOM 1967 C C . GLY A 1 248 ? -8.534 -13.837 18.046 1.00 27.39 248 GLY A C 1
ATOM 1968 O O . GLY A 1 248 ? -7.850 -12.940 17.560 1.00 27.39 248 GLY A O 1
ATOM 1969 N N . GLN A 1 249 ? -9.202 -13.690 19.187 1.00 29.77 249 GLN A N 1
ATOM 1970 C CA . GLN A 1 249 ? -9.051 -12.557 20.098 1.00 29.77 249 GLN A CA 1
ATOM 1971 C C . GLN A 1 249 ? -7.582 -12.412 20.529 1.00 29.77 249 GLN A C 1
ATOM 1973 O O . GLN A 1 249 ? -6.951 -13.397 20.903 1.00 29.77 249 GLN A O 1
ATOM 1978 N N . MET A 1 250 ? -7.048 -11.186 20.513 1.00 30.56 250 MET A N 1
ATOM 1979 C CA . MET A 1 250 ? -5.810 -10.895 21.241 1.00 30.56 250 MET A CA 1
ATOM 1980 C C . MET A 1 250 ? -6.050 -11.128 22.741 1.00 30.56 250 MET A C 1
ATOM 1982 O O . MET A 1 250 ? -7.066 -10.641 23.251 1.00 30.56 250 MET A O 1
ATOM 1986 N N . PRO A 1 251 ? -5.145 -11.807 23.467 1.00 27.55 251 PRO A N 1
ATOM 1987 C CA . PRO A 1 251 ? -5.210 -11.821 24.919 1.00 27.55 251 PRO A CA 1
ATOM 1988 C C . PRO A 1 251 ? -4.960 -10.398 25.456 1.00 27.55 251 PRO A C 1
ATOM 1990 O O . PRO A 1 251 ? -4.172 -9.645 24.868 1.00 27.55 251 PRO A O 1
ATOM 1993 N N . PRO A 1 252 ? -5.637 -9.989 26.544 1.00 29.27 252 PRO A N 1
ATOM 1994 C CA . PRO A 1 252 ? -5.346 -8.719 27.193 1.00 29.27 252 PRO A CA 1
ATOM 1995 C C . PRO A 1 252 ? -3.917 -8.742 27.753 1.00 29.27 252 PRO A C 1
ATOM 1997 O O . PRO A 1 252 ? -3.415 -9.790 28.158 1.00 29.27 252 PRO A O 1
ATOM 2000 N N . ARG A 1 253 ? -3.258 -7.578 27.732 1.00 30.56 253 ARG A N 1
ATOM 2001 C CA . ARG A 1 253 ? -1.902 -7.394 28.273 1.00 30.56 253 ARG A CA 1
ATOM 2002 C C . ARG A 1 253 ? -1.840 -7.819 29.754 1.00 30.56 253 ARG A C 1
ATOM 2004 O O . ARG A 1 253 ? -2.824 -7.568 30.452 1.00 30.56 253 ARG A O 1
ATOM 2011 N N . PRO A 1 254 ? -0.716 -8.386 30.231 1.00 38.22 254 PRO A N 1
ATOM 2012 C CA . PRO A 1 254 ? -0.379 -8.337 31.651 1.00 38.22 254 PRO A CA 1
ATOM 2013 C C . PRO A 1 254 ? -0.119 -6.894 32.111 1.00 38.22 254 PRO A C 1
ATOM 2015 O O . PRO A 1 254 ? 0.325 -6.068 31.274 1.00 38.22 254 PRO A O 1
#

pLDDT: mean 75.84, std 21.56, range [22.27, 96.31]

Organism: NCBI:txid408170

Foldseek 3Di:
DDDDDDFDWDFDFDDDDDDDDDDDPDDCPVVLVVVLVVLLVLLLVLLVCCQVVNLVSVLVSLVVQLVVDPDPVSVVVSVVVNVQSVPCVDPVVVQVNLLSHQFDSLLCSQQVSLVPRQLRVQLVVVCVVVVHPTGGLETEEELPDPCVLVVCVVCSVNSRAEYEYEPPDQQDLVSLVSLLVSSSHAYAYEYELVRADLVSLQSNQPRSRYAYEYDDPDPDCDPSNVVSVVSNSVRHSHRDPPPDDDDDDDDDDD